Protein AF-A0A183JAX3-F1 (afdb_monomer_lite)

Secondary structure (DSSP, 8-state):
---EEEEE---SS-----EEEEEEEEEETTTEEEEEEEEEE-SS-TTSSS-EEEEEEEETTEEEEEETTEEEEEEPPTT----TTTS-SS---S--TT-GGG---EEEES-EETTEEP-HHHHHHHH--TT--SS---GGGG---STTPEEEEETTTTEEEEE-SSTTTEESTTS-EEPPPP---SSS---------

Radius of gyration: 24.12 Å; chains: 1; bounding box: 67×33×70 Å

Sequence (197 aa):
MNGIQVFRRLMTGYVSGIILLLKFDFKRDTLQSTSRVVKIESRTPLSNNQWHRVTLEHISREIMVTLDDIRNVYSLSVNEELNILTFDERVTIGGTLTEPQTAYIGCLRQFYLDGRRVKLRRLVESAKNPGIVVGCQDHCSSSPCEHGGICIENYETTDFYCVCKQPMIYYGPRCEIGCVILVFYNVETLLFWRVLE

InterPro domains:
  IPR000742 EGF-like domain [PF00008] (140-174)
  IPR000742 EGF-like domain [PS50026] (137-176)
  IPR000742 EGF-like domain [SM00181] (139-176)
  IPR001791 Laminin G domain [PF02210] (35-116)
  IPR001791 Laminin G domain [PS50025] (1-136)
  IPR001791 Laminin G domain [cd00110] (30-114)
  IPR013320 Concanavalin A-like lectin/glucanase domain superfamily [SSF49899] (30-145)
  IPR050372 Neurexin-related cell adhesion and synaptic protein [PTHR15036] (34-176)

Foldseek 3Di:
DAFKKWAFADDDDDDLDQKDWDKAWFDDPPPDIDIDIDIDGHPGRSNPPDIWTWDWDDDDQWTWIDIRNDIDIDGHDPRGDDDPVRDDPDDDPQDDPVCVVPGGQFDIDQHDDPNHTDPVVVVCVVVVDPLDDPDHDDVCVVVQAPPPWDWAQDSNVRHIFTHDPCCVAFDDRRSPDGDWDWDADDPDDDTDTDDDD

Structure (mmCIF, N/CA/C/O backbone):
data_AF-A0A183JAX3-F1
#
_entry.id   AF-A0A183JAX3-F1
#
loop_
_atom_site.group_PDB
_atom_site.id
_atom_site.type_symbol
_atom_site.label_atom_id
_atom_site.label_alt_id
_atom_site.label_comp_id
_atom_site.label_asym_id
_atom_site.label_entity_id
_atom_site.label_seq_id
_atom_site.pdbx_PDB_ins_code
_atom_site.Cartn_x
_atom_site.Cartn_y
_atom_site.Cartn_z
_atom_site.occupancy
_atom_site.B_iso_or_equiv
_atom_site.auth_seq_id
_atom_site.auth_comp_id
_atom_site.auth_asym_id
_atom_site.auth_atom_id
_atom_site.pdbx_PDB_model_num
ATOM 1 N N . MET A 1 1 ? -7.518 -17.264 8.285 1.00 37.41 1 MET A N 1
ATOM 2 C CA . MET A 1 1 ? -6.350 -16.401 8.002 1.00 37.41 1 MET A CA 1
ATOM 3 C C . MET A 1 1 ? -6.901 -15.037 7.615 1.00 37.41 1 MET A C 1
ATOM 5 O O . MET A 1 1 ? -7.373 -14.894 6.494 1.00 37.41 1 MET A O 1
ATOM 9 N N . ASN A 1 2 ? -6.948 -14.094 8.560 1.00 36.03 2 ASN A N 1
ATOM 10 C CA . ASN A 1 2 ? -7.681 -12.830 8.424 1.00 36.03 2 ASN A CA 1
ATOM 11 C C . ASN A 1 2 ? -6.694 -11.669 8.616 1.00 36.03 2 ASN A C 1
ATOM 13 O O . ASN A 1 2 ? -5.972 -11.639 9.609 1.00 36.03 2 ASN A O 1
ATOM 17 N N . GLY A 1 3 ? -6.627 -10.748 7.658 1.00 33.00 3 GLY A N 1
ATOM 18 C CA . GLY A 1 3 ? -5.729 -9.592 7.700 1.00 33.00 3 GLY A CA 1
ATOM 19 C C . GLY A 1 3 ? -5.761 -8.837 6.378 1.00 33.00 3 GLY A C 1
ATOM 20 O O . GLY A 1 3 ? -6.035 -9.437 5.341 1.00 33.00 3 GLY A O 1
ATOM 21 N N . ILE A 1 4 ? -5.513 -7.534 6.417 1.00 52.56 4 ILE A N 1
ATOM 22 C CA . ILE A 1 4 ? -5.434 -6.680 5.234 1.00 52.56 4 ILE A CA 1
ATOM 23 C C . ILE A 1 4 ? -4.054 -6.879 4.614 1.00 52.56 4 ILE A C 1
ATOM 25 O O . ILE A 1 4 ? -3.052 -6.764 5.313 1.00 52.56 4 ILE A O 1
ATOM 29 N N . GLN A 1 5 ? -3.977 -7.153 3.313 1.00 52.72 5 GLN A N 1
ATOM 30 C CA . GLN A 1 5 ? -2.695 -7.125 2.615 1.00 52.72 5 GLN A CA 1
ATOM 31 C C . GLN A 1 5 ? -2.495 -5.768 1.947 1.00 52.72 5 GLN A C 1
ATOM 33 O O . GLN A 1 5 ? -3.329 -5.353 1.135 1.00 52.72 5 GLN A O 1
ATOM 38 N N . VAL A 1 6 ? -1.411 -5.088 2.319 1.00 61.00 6 VAL A N 1
ATOM 39 C CA . VAL A 1 6 ? -1.075 -3.730 1.883 1.00 61.00 6 VAL A CA 1
ATOM 40 C C . VAL A 1 6 ? 0.347 -3.683 1.342 1.00 61.00 6 VAL A C 1
ATOM 42 O O . VAL A 1 6 ? 1.223 -4.423 1.784 1.00 61.00 6 VAL A O 1
ATOM 45 N N . PHE A 1 7 ? 0.570 -2.785 0.396 1.00 53.94 7 PHE A N 1
ATOM 46 C CA . PHE A 1 7 ? 1.883 -2.417 -0.100 1.00 53.94 7 PHE A CA 1
ATOM 47 C C . PHE A 1 7 ? 1.889 -0.937 -0.525 1.00 53.94 7 PHE A C 1
ATOM 49 O O . PHE A 1 7 ? 1.161 -0.566 -1.446 1.00 53.94 7 PHE A O 1
ATOM 56 N N . ARG A 1 8 ? 2.711 -0.097 0.125 1.00 52.03 8 ARG A N 1
ATOM 57 C CA . ARG A 1 8 ? 2.844 1.346 -0.171 1.00 52.03 8 ARG A CA 1
ATOM 58 C C . ARG A 1 8 ? 4.181 1.625 -0.852 1.00 52.03 8 ARG A C 1
ATOM 60 O O . ARG A 1 8 ? 5.204 1.198 -0.328 1.00 52.03 8 ARG A O 1
ATOM 67 N N . ARG A 1 9 ? 4.223 2.460 -1.895 1.00 48.91 9 ARG A N 1
ATOM 68 C CA . ARG A 1 9 ? 5.486 3.039 -2.403 1.00 48.91 9 ARG A CA 1
ATOM 69 C C . ARG A 1 9 ? 5.420 4.568 -2.392 1.00 48.91 9 ARG A C 1
ATOM 71 O O . ARG A 1 9 ? 4.516 5.145 -2.976 1.00 48.91 9 ARG A O 1
ATOM 78 N N . LEU A 1 10 ? 6.364 5.215 -1.702 1.00 38.97 10 LEU A N 1
ATOM 79 C CA . LEU A 1 10 ? 6.549 6.673 -1.723 1.00 38.97 10 LEU A CA 1
ATOM 80 C C . LEU A 1 10 ? 7.390 7.064 -2.945 1.00 38.97 10 LEU A C 1
ATOM 82 O O . LEU A 1 10 ? 8.514 6.586 -3.098 1.00 38.97 10 LEU A O 1
ATOM 86 N N . MET A 1 11 ? 6.856 7.958 -3.774 1.00 38.53 11 MET A N 1
ATOM 87 C CA . MET A 1 11 ? 7.566 8.655 -4.848 1.00 38.53 11 MET A CA 1
ATOM 88 C C . MET A 1 11 ? 7.863 10.081 -4.375 1.00 38.53 11 MET A C 1
ATOM 90 O O . MET A 1 11 ? 7.131 11.008 -4.673 1.00 38.53 11 MET A O 1
ATOM 94 N N . THR A 1 12 ? 8.881 10.239 -3.528 1.00 29.25 12 THR A N 1
ATOM 95 C CA . THR A 1 12 ? 9.628 11.488 -3.263 1.00 29.25 12 THR A CA 1
ATOM 96 C C . THR A 1 12 ? 10.606 11.201 -2.121 1.00 29.25 12 THR A C 1
ATOM 98 O O . THR A 1 12 ? 10.188 10.922 -1.007 1.00 29.25 12 THR A O 1
ATOM 101 N N . GLY A 1 13 ? 11.913 11.210 -2.405 1.00 31.42 13 GLY A N 1
ATOM 102 C CA . GLY A 1 13 ? 12.982 11.190 -1.396 1.00 31.42 13 GLY A CA 1
ATOM 103 C C . GLY A 1 13 ? 12.969 10.019 -0.401 1.00 31.42 13 GLY A C 1
ATOM 104 O O . GLY A 1 13 ? 12.388 10.119 0.665 1.00 31.42 13 GLY A O 1
ATOM 105 N N . TYR A 1 14 ? 13.675 8.931 -0.722 1.00 33.72 14 TYR A N 1
ATOM 106 C CA . TYR A 1 14 ? 14.320 8.010 0.234 1.00 33.72 14 TYR A CA 1
ATOM 107 C C . TYR A 1 14 ? 13.666 7.854 1.629 1.00 33.72 14 TYR A C 1
ATOM 109 O O . TYR A 1 14 ? 14.279 8.135 2.654 1.00 33.72 14 TYR A O 1
ATOM 117 N N . VAL A 1 15 ? 12.447 7.312 1.707 1.00 39.69 15 VAL A N 1
ATOM 118 C CA . VAL A 1 15 ? 11.971 6.699 2.957 1.00 39.69 15 VAL A CA 1
ATOM 119 C C . VAL A 1 15 ? 11.639 5.240 2.685 1.00 39.69 15 VAL A C 1
ATOM 121 O O . VAL A 1 15 ? 10.493 4.827 2.518 1.00 39.69 15 VAL A O 1
ATOM 124 N N . SER A 1 16 ? 12.711 4.449 2.646 1.00 51.31 16 SER A N 1
ATOM 125 C CA . SER A 1 16 ? 12.716 3.012 2.920 1.00 51.31 16 SER A CA 1
ATOM 126 C C . SER A 1 16 ? 12.311 2.798 4.386 1.00 51.31 16 SER A C 1
ATOM 128 O O . SER A 1 16 ? 13.132 2.466 5.240 1.00 51.31 16 SER A O 1
ATOM 130 N N . GLY A 1 17 ? 11.054 3.097 4.711 1.00 64.94 17 GLY A N 1
ATOM 131 C CA . GLY A 1 17 ? 10.528 2.966 6.060 1.00 64.94 17 GLY A CA 1
ATOM 132 C C . GLY A 1 17 ? 10.293 1.497 6.385 1.00 64.94 17 GLY A C 1
ATOM 133 O O . GLY A 1 17 ? 9.470 0.842 5.749 1.00 64.94 17 GLY A O 1
ATOM 134 N N . ILE A 1 18 ? 10.999 0.985 7.390 1.00 78.88 18 ILE A N 1
ATOM 135 C CA . ILE A 1 18 ? 10.685 -0.309 8.010 1.00 78.88 18 ILE A CA 1
ATOM 136 C C . ILE A 1 18 ? 9.564 -0.180 9.051 1.00 78.88 18 ILE A C 1
ATOM 138 O O . ILE A 1 18 ? 9.113 -1.177 9.588 1.00 78.88 18 ILE A O 1
ATOM 142 N N . ILE A 1 19 ? 9.105 1.036 9.358 1.00 81.12 19 ILE A N 1
ATOM 143 C CA . ILE A 1 19 ? 8.151 1.296 10.439 1.00 81.12 19 ILE A CA 1
ATOM 144 C C . ILE A 1 19 ? 6.756 1.523 9.861 1.00 81.12 19 ILE A C 1
ATOM 146 O O . ILE A 1 19 ? 6.557 2.424 9.044 1.00 81.12 19 ILE A O 1
ATOM 150 N N . LEU A 1 20 ? 5.780 0.759 10.347 1.00 82.56 20 LEU A N 1
ATOM 151 C CA . LEU A 1 20 ? 4.361 1.040 10.163 1.00 82.56 20 LEU A CA 1
ATOM 152 C C . LEU A 1 20 ? 3.834 1.781 11.398 1.00 82.56 20 LEU A C 1
ATOM 154 O O . LEU A 1 20 ? 3.954 1.305 12.529 1.00 82.56 20 LEU A O 1
ATOM 158 N N . LEU A 1 21 ? 3.248 2.956 11.168 1.00 82.94 21 LEU A N 1
ATOM 159 C CA . LEU A 1 21 ? 2.602 3.778 12.189 1.00 82.94 21 LEU A CA 1
ATOM 160 C C . LEU A 1 21 ? 1.088 3.611 12.082 1.00 82.94 21 LEU A C 1
ATOM 162 O O . LEU A 1 21 ? 0.524 3.779 11.002 1.00 82.94 21 LEU A O 1
ATOM 166 N N . LEU A 1 22 ? 0.431 3.321 13.200 1.00 81.44 22 LEU A N 1
ATOM 167 C CA . LEU A 1 22 ? -1.024 3.232 13.281 1.00 81.44 22 LEU A CA 1
ATOM 168 C C . LEU A 1 22 ? -1.511 4.165 14.384 1.00 81.44 22 LEU A C 1
ATOM 170 O O . LEU A 1 22 ? -1.080 4.050 15.531 1.00 81.44 22 LEU A O 1
ATOM 174 N N . LYS A 1 23 ? -2.391 5.104 14.039 1.00 81.62 23 LYS A N 1
ATOM 175 C CA . LYS A 1 23 ? -3.005 6.027 14.994 1.00 81.62 23 LYS A CA 1
ATOM 176 C C . LYS A 1 23 ? -4.355 5.465 15.437 1.00 81.62 23 LYS A C 1
ATOM 178 O O . LYS A 1 23 ? -5.189 5.143 14.599 1.00 81.62 23 LYS A O 1
ATOM 183 N N . PHE A 1 24 ? -4.545 5.364 16.743 1.00 78.94 24 PHE A N 1
ATOM 184 C CA . PHE A 1 24 ? -5.798 4.987 17.379 1.00 78.94 24 PHE A CA 1
ATOM 185 C C . PHE A 1 24 ? -6.353 6.208 18.092 1.00 78.94 24 PHE A C 1
ATOM 187 O O . PHE A 1 24 ? -5.662 6.781 18.933 1.00 78.94 24 PHE A O 1
ATOM 194 N N . ASP A 1 25 ? -7.575 6.597 17.753 1.00 77.00 25 ASP A N 1
ATOM 195 C CA . ASP A 1 25 ? -8.319 7.609 18.490 1.00 77.00 25 ASP A CA 1
ATOM 196 C C . ASP A 1 25 ? -9.209 6.893 19.518 1.00 77.00 25 ASP A C 1
ATOM 198 O O . ASP A 1 25 ? -9.936 5.959 19.181 1.00 77.00 25 ASP A O 1
ATOM 202 N N . PHE A 1 26 ? -9.119 7.302 20.780 1.00 77.00 26 PHE A N 1
ATOM 203 C CA . PHE A 1 26 ? -9.921 6.789 21.886 1.00 77.00 26 PHE A CA 1
ATOM 204 C C . PHE A 1 26 ? -10.898 7.865 22.326 1.00 77.00 26 PHE A C 1
ATOM 206 O O . PHE A 1 26 ? -10.533 9.037 22.429 1.00 77.00 26 PHE A O 1
ATOM 213 N N . LYS A 1 27 ? -12.127 7.468 22.641 1.00 68.25 27 LYS A N 1
ATOM 214 C CA . LYS A 1 27 ? -13.125 8.364 23.223 1.00 68.25 27 LYS A CA 1
ATOM 215 C C . LYS A 1 27 ? -13.445 7.884 24.623 1.00 68.25 27 LYS A C 1
ATOM 217 O O . LYS A 1 27 ? -13.779 6.715 24.809 1.00 68.25 27 LYS A O 1
ATOM 222 N N . ARG A 1 28 ? -13.360 8.789 25.593 1.00 60.44 28 ARG A N 1
ATOM 223 C CA . ARG A 1 28 ? -13.818 8.547 26.957 1.00 60.44 28 ARG A CA 1
ATOM 224 C C . ARG A 1 28 ? -14.955 9.505 27.258 1.00 60.44 28 ARG A C 1
ATOM 226 O O . ARG A 1 28 ? -14.717 10.687 27.499 1.00 60.44 28 ARG A O 1
ATOM 233 N N . ASP A 1 29 ? -16.170 8.964 27.244 1.00 56.62 29 ASP A N 1
ATOM 234 C CA . ASP A 1 29 ? -17.404 9.750 27.297 1.00 56.62 29 ASP A CA 1
ATOM 235 C C . ASP A 1 29 ? -17.459 10.798 26.157 1.00 56.62 29 ASP A C 1
ATOM 237 O O . ASP A 1 29 ? -16.505 11.016 25.408 1.00 56.62 29 ASP A O 1
ATOM 241 N N . THR A 1 30 ? -18.598 11.439 25.963 1.00 58.72 30 THR A N 1
ATOM 242 C CA . THR A 1 30 ? -18.874 12.355 24.841 1.00 58.72 30 THR A CA 1
ATOM 243 C C . THR A 1 30 ? -17.978 13.608 24.771 1.00 58.72 30 THR A C 1
ATOM 245 O O . THR A 1 30 ? -18.118 14.394 23.837 1.00 58.72 30 THR A O 1
ATOM 248 N N . LEU A 1 31 ? -17.036 13.801 25.705 1.00 60.72 31 LEU A N 1
ATOM 249 C CA . LEU A 1 31 ? -16.309 15.062 25.901 1.00 60.72 31 LEU A CA 1
ATOM 250 C C . LEU A 1 31 ? -14.778 14.988 25.745 1.00 60.72 31 LEU A C 1
ATOM 252 O O . LEU A 1 31 ? -14.164 16.035 25.544 1.00 60.72 31 LEU A O 1
ATOM 256 N N . GLN A 1 32 ? -14.135 13.812 25.809 1.00 63.69 32 GLN A N 1
ATOM 257 C CA . GLN A 1 32 ? -12.669 13.711 25.689 1.00 63.69 32 GLN A CA 1
ATOM 258 C C . GLN A 1 32 ? -12.225 12.648 24.680 1.00 63.69 32 GLN A C 1
ATOM 260 O O . GLN A 1 32 ? -12.408 11.448 24.883 1.00 63.69 32 GLN A O 1
ATOM 265 N N . SER A 1 33 ? -11.581 13.113 23.604 1.00 69.88 33 SER A N 1
ATOM 266 C CA . SER A 1 33 ? -10.887 12.272 22.628 1.00 69.88 33 SER A CA 1
ATOM 267 C C . SER A 1 33 ? -9.385 12.333 22.888 1.00 69.88 33 SER A C 1
ATOM 269 O O . SER A 1 33 ? -8.803 13.418 22.911 1.00 69.88 33 SER A O 1
ATOM 271 N N . THR A 1 34 ? -8.745 11.182 23.062 1.00 76.69 34 THR A N 1
ATOM 272 C CA . THR A 1 34 ? -7.281 11.059 23.060 1.00 76.69 34 THR A CA 1
ATOM 273 C C . THR A 1 34 ? -6.842 10.280 21.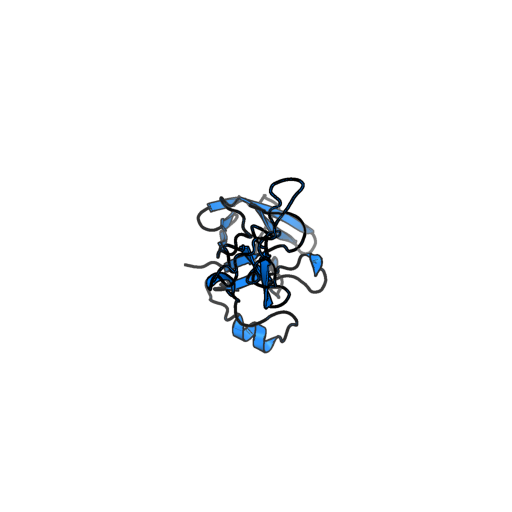829 1.00 76.69 34 THR A C 1
ATOM 275 O O . THR A 1 34 ? -7.654 9.631 21.178 1.00 76.69 34 THR A O 1
ATOM 278 N N . SER A 1 35 ? -5.562 10.354 21.471 1.00 78.56 35 SER A N 1
ATOM 279 C CA . SER A 1 35 ? -5.027 9.562 20.364 1.00 78.56 35 SER A CA 1
ATOM 280 C C . SER A 1 35 ? -3.660 8.994 20.699 1.00 78.56 35 SER A C 1
ATOM 282 O O . SER A 1 35 ? -2.836 9.703 21.281 1.00 78.56 35 SER A O 1
ATOM 284 N N . ARG A 1 36 ? -3.390 7.755 20.286 1.00 81.31 36 ARG A N 1
ATOM 285 C CA . ARG A 1 36 ? -2.090 7.099 20.454 1.00 81.31 36 ARG A CA 1
ATOM 286 C C . ARG A 1 36 ? -1.602 6.540 19.133 1.00 81.31 36 ARG A C 1
ATOM 288 O O . ARG A 1 36 ? -2.334 5.861 18.421 1.00 81.31 36 ARG A O 1
ATOM 295 N N . VAL A 1 37 ? -0.333 6.789 18.834 1.00 81.69 37 VAL A N 1
ATOM 296 C CA . VAL A 1 37 ? 0.352 6.167 17.701 1.00 81.69 37 VAL A CA 1
ATOM 297 C C . VAL A 1 37 ? 1.082 4.930 18.200 1.00 81.69 37 VAL A C 1
ATOM 299 O O . VAL A 1 37 ? 1.970 5.032 19.046 1.00 81.69 37 VAL A O 1
ATOM 302 N N . VAL A 1 38 ? 0.724 3.767 17.669 1.00 83.56 38 VAL A N 1
ATOM 303 C CA . VAL A 1 38 ? 1.479 2.527 17.863 1.00 83.56 38 VAL A CA 1
ATOM 304 C C . VAL A 1 38 ? 2.401 2.307 16.666 1.00 83.56 38 VAL A C 1
ATOM 306 O O . VAL A 1 38 ? 2.071 2.666 15.533 1.00 83.56 38 VAL A O 1
ATOM 309 N N . LYS A 1 39 ? 3.586 1.756 16.931 1.00 85.75 39 LYS A N 1
ATOM 310 C CA . LYS A 1 39 ? 4.654 1.598 15.939 1.00 85.75 39 LYS A CA 1
ATOM 311 C C . LYS A 1 39 ? 5.096 0.150 15.875 1.00 85.75 39 LYS A C 1
ATOM 313 O O . LYS A 1 39 ? 5.521 -0.384 16.896 1.00 85.75 39 LYS A O 1
ATOM 318 N N . ILE A 1 40 ? 5.048 -0.455 14.698 1.00 88.19 40 ILE A N 1
ATOM 319 C CA . ILE A 1 40 ? 5.580 -1.799 14.472 1.00 88.19 40 ILE A CA 1
ATOM 320 C C . ILE A 1 40 ? 6.691 -1.743 13.430 1.00 88.19 40 ILE A C 1
ATOM 322 O O . ILE A 1 40 ? 6.568 -1.064 12.411 1.00 88.19 40 ILE A O 1
ATOM 326 N N . GLU A 1 41 ? 7.792 -2.425 13.723 1.00 89.44 41 GLU A N 1
ATOM 327 C CA . GLU A 1 41 ? 8.975 -2.460 12.872 1.00 89.44 41 GLU A CA 1
ATOM 328 C C . GLU A 1 41 ? 8.990 -3.757 12.064 1.00 89.44 41 GLU A C 1
ATOM 330 O O . GLU A 1 41 ? 8.808 -4.848 12.599 1.00 89.44 41 GLU A O 1
ATOM 335 N N . SER A 1 42 ? 9.194 -3.618 10.763 1.00 89.94 42 SER A N 1
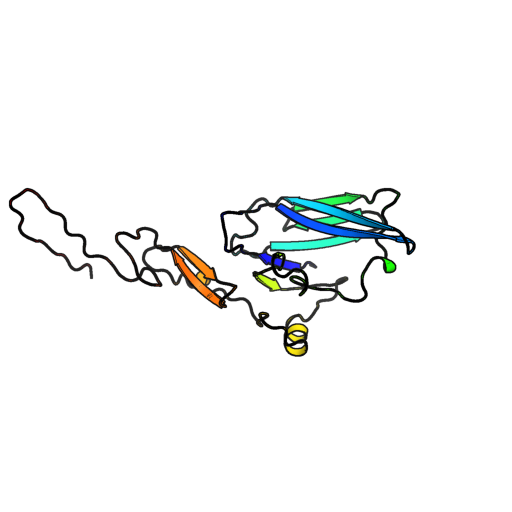ATOM 336 C CA . SER A 1 42 ? 9.398 -4.690 9.802 1.00 89.94 42 SER A CA 1
ATOM 337 C C . SER A 1 42 ? 10.873 -5.068 9.726 1.00 89.94 42 SER A C 1
ATOM 339 O O . SER A 1 42 ? 11.763 -4.255 9.967 1.00 89.94 42 SER A O 1
ATOM 341 N N . ARG A 1 43 ? 11.146 -6.301 9.297 1.00 89.38 43 ARG A N 1
ATOM 342 C CA . ARG A 1 43 ? 12.507 -6.751 8.957 1.00 89.38 43 ARG A CA 1
ATOM 343 C C . ARG A 1 43 ? 12.997 -6.186 7.628 1.00 89.38 43 ARG A C 1
ATOM 345 O O . ARG A 1 43 ? 14.197 -6.155 7.381 1.00 89.38 43 ARG A O 1
ATOM 352 N N . THR A 1 44 ? 12.073 -5.804 6.751 1.00 85.88 44 THR A N 1
ATOM 353 C CA . THR A 1 44 ? 12.376 -5.319 5.403 1.00 85.88 44 THR A CA 1
ATOM 354 C C . THR A 1 44 ? 11.624 -4.022 5.123 1.00 85.88 44 THR A C 1
ATOM 356 O O . THR A 1 44 ? 10.604 -3.755 5.767 1.00 85.88 44 THR A O 1
ATOM 359 N N . PRO A 1 45 ? 12.105 -3.189 4.185 1.00 85.69 45 PRO A N 1
ATOM 360 C CA . PRO A 1 45 ? 11.377 -1.993 3.780 1.00 85.69 45 PRO A CA 1
ATOM 361 C C . PRO A 1 45 ? 9.959 -2.354 3.347 1.00 85.69 45 PRO A C 1
ATOM 363 O O . PRO A 1 45 ? 9.784 -3.246 2.524 1.00 85.69 45 PRO A O 1
ATOM 366 N N . LEU A 1 46 ? 8.956 -1.637 3.856 1.00 83.25 46 LEU A N 1
ATOM 367 C CA . LEU A 1 46 ? 7.551 -1.893 3.510 1.00 83.25 46 LEU A CA 1
ATOM 368 C C . LEU A 1 46 ? 7.183 -1.438 2.089 1.00 83.25 46 LEU A C 1
ATOM 370 O O . LEU A 1 46 ? 6.089 -1.716 1.607 1.00 83.25 46 LEU A O 1
ATOM 374 N N . SER A 1 47 ? 8.105 -0.727 1.435 1.00 78.69 47 SER A N 1
ATOM 375 C CA . SER A 1 47 ? 8.023 -0.183 0.078 1.00 78.69 47 SER A CA 1
ATOM 376 C C . SER A 1 47 ? 8.894 -0.946 -0.942 1.00 78.69 47 SER A C 1
ATOM 378 O O . SER A 1 47 ? 9.423 -0.366 -1.885 1.00 78.69 47 SER A O 1
ATOM 380 N N . ASN A 1 48 ? 9.026 -2.265 -0.767 1.00 79.06 48 ASN A N 1
ATOM 381 C CA . ASN A 1 48 ? 9.805 -3.225 -1.570 1.00 79.06 48 ASN A CA 1
ATOM 382 C C . ASN A 1 48 ? 9.076 -3.926 -2.757 1.00 79.06 48 ASN A C 1
ATOM 384 O O . ASN A 1 48 ? 9.592 -4.902 -3.295 1.00 79.06 48 ASN A O 1
ATOM 388 N N . ASN A 1 49 ? 7.889 -3.476 -3.163 1.00 77.19 49 ASN A N 1
ATOM 389 C CA . ASN A 1 49 ? 7.002 -4.111 -4.155 1.00 77.19 49 ASN A CA 1
ATOM 390 C C . ASN A 1 49 ? 6.524 -5.531 -3.794 1.00 77.19 49 ASN A C 1
ATOM 392 O O . ASN A 1 49 ? 6.176 -6.310 -4.678 1.00 77.19 49 ASN A O 1
ATOM 396 N N . GLN A 1 50 ? 6.520 -5.882 -2.507 1.00 82.50 50 GLN A N 1
ATOM 397 C CA . GLN A 1 50 ? 6.022 -7.161 -2.005 1.00 82.50 50 GLN A CA 1
ATOM 398 C C . GLN A 1 50 ? 4.764 -6.963 -1.163 1.00 82.50 50 GLN A C 1
ATOM 400 O O . GLN A 1 50 ? 4.545 -5.928 -0.537 1.00 82.50 50 GLN A O 1
ATOM 405 N N . TRP A 1 51 ? 3.916 -7.985 -1.135 1.00 86.75 51 TRP A N 1
ATOM 406 C CA . TRP A 1 51 ? 2.714 -7.960 -0.313 1.00 86.75 51 TRP A CA 1
ATOM 407 C C . TRP A 1 51 ? 3.062 -8.127 1.163 1.00 86.75 51 TRP A C 1
ATOM 409 O O . TRP A 1 51 ? 3.605 -9.161 1.542 1.00 86.75 51 TRP A O 1
ATOM 419 N N . HIS A 1 52 ? 2.651 -7.165 1.990 1.00 89.94 52 HIS A N 1
ATOM 420 C CA . HIS A 1 52 ? 2.721 -7.272 3.445 1.00 89.94 52 HIS A CA 1
ATOM 421 C C . HIS A 1 52 ? 1.338 -7.546 4.031 1.00 89.94 52 HIS A C 1
ATOM 423 O O . HIS A 1 52 ? 0.335 -7.011 3.552 1.00 89.94 52 HIS A O 1
ATOM 429 N N . ARG A 1 53 ? 1.256 -8.377 5.072 1.00 90.75 53 ARG A N 1
ATOM 430 C CA . ARG A 1 53 ? 0.005 -8.698 5.776 1.00 90.75 53 ARG A CA 1
ATOM 431 C C . ARG A 1 53 ? -0.071 -7.926 7.086 1.00 90.75 53 ARG A C 1
ATOM 433 O O . ARG A 1 53 ? 0.762 -8.109 7.959 1.00 90.75 53 ARG A O 1
ATOM 440 N N . VAL A 1 54 ? -1.121 -7.134 7.251 1.00 91.38 54 VAL A N 1
ATOM 441 C CA . VAL A 1 54 ? -1.412 -6.383 8.472 1.00 91.38 54 VAL A CA 1
ATOM 442 C C . VAL A 1 54 ? -2.692 -6.916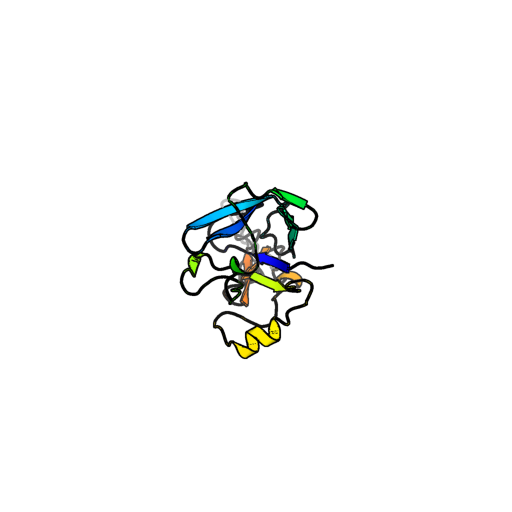 9.101 1.00 91.38 54 VAL A C 1
ATOM 444 O O . VAL A 1 54 ? -3.763 -6.888 8.492 1.00 91.38 54 VAL A O 1
ATOM 447 N N . THR A 1 55 ? -2.593 -7.378 10.340 1.00 90.31 55 THR A N 1
ATOM 448 C CA . THR A 1 55 ? -3.737 -7.813 11.143 1.00 90.31 55 THR A CA 1
ATOM 449 C C . THR A 1 55 ? -3.829 -6.942 12.388 1.00 90.31 55 THR A C 1
ATOM 451 O O . THR A 1 55 ? -2.836 -6.745 13.088 1.00 90.31 55 THR A O 1
ATOM 454 N N . LEU A 1 56 ? -5.028 -6.416 12.642 1.00 88.75 56 LEU A N 1
ATOM 455 C CA . LEU A 1 56 ? -5.365 -5.645 13.832 1.00 88.75 56 LEU A CA 1
ATOM 456 C C . LEU A 1 56 ? -6.450 -6.390 14.586 1.00 88.75 56 LEU A C 1
ATOM 458 O O . LEU A 1 56 ? -7.512 -6.671 14.032 1.00 88.75 56 LEU A O 1
ATOM 462 N N . GLU A 1 57 ? -6.170 -6.706 15.839 1.00 88.19 57 GLU A N 1
ATOM 463 C CA . GLU A 1 57 ? -7.109 -7.370 16.730 1.00 88.19 57 GLU A CA 1
ATOM 464 C C . GLU A 1 57 ? -7.185 -6.572 18.024 1.00 88.19 57 GLU A C 1
ATOM 466 O O . GLU A 1 57 ? -6.168 -6.151 18.569 1.00 88.19 57 GLU A O 1
ATOM 471 N N . HIS A 1 58 ? -8.397 -6.360 18.518 1.00 86.19 58 HIS A N 1
ATOM 472 C CA . HIS A 1 58 ? -8.627 -5.752 19.817 1.00 86.19 58 HIS A CA 1
ATOM 473 C C . HIS A 1 58 ? -9.356 -6.765 20.692 1.00 86.19 58 HIS A C 1
ATOM 475 O O . HIS A 1 58 ? -10.457 -7.201 20.352 1.00 86.19 58 HIS A O 1
ATOM 481 N N . ILE A 1 59 ? -8.731 -7.163 21.797 1.00 86.50 59 ILE A N 1
ATOM 482 C CA . ILE A 1 59 ? -9.313 -8.106 22.751 1.00 86.50 59 ILE A CA 1
ATOM 483 C C . ILE A 1 59 ? -9.199 -7.496 24.141 1.00 86.50 59 ILE A C 1
ATOM 485 O O . ILE A 1 59 ? -8.102 -7.250 24.636 1.00 86.50 59 ILE A O 1
ATOM 489 N N . SER A 1 60 ? -10.343 -7.295 24.796 1.00 87.69 60 SER A N 1
ATOM 490 C CA . SER A 1 60 ? -10.422 -6.725 26.144 1.00 87.69 60 SER A CA 1
ATOM 491 C C . SER A 1 60 ? -9.750 -5.348 26.246 1.00 87.69 60 SER A C 1
ATOM 493 O O . SER A 1 60 ? -10.348 -4.352 25.853 1.00 87.69 60 SER A O 1
ATOM 495 N N . ARG A 1 61 ? -8.523 -5.279 26.777 1.00 88.19 61 ARG A N 1
ATOM 496 C CA . ARG A 1 61 ? -7.732 -4.052 26.939 1.00 88.19 61 ARG A CA 1
ATOM 497 C C . ARG A 1 61 ? -6.423 -4.101 26.158 1.00 88.19 61 ARG A C 1
ATOM 499 O O . ARG A 1 61 ? -5.481 -3.393 26.507 1.00 88.19 61 ARG A O 1
ATOM 506 N N . GLU A 1 62 ? -6.335 -4.942 25.137 1.00 90.69 62 GLU A N 1
ATOM 507 C CA . GLU A 1 62 ? -5.119 -5.141 24.354 1.00 90.69 62 GLU A CA 1
ATOM 508 C C . GLU A 1 62 ? -5.389 -4.949 22.866 1.00 90.69 62 GLU A C 1
ATOM 510 O O . GLU A 1 62 ? -6.291 -5.560 22.291 1.00 90.69 62 GLU A O 1
ATOM 515 N N . ILE A 1 63 ? -4.569 -4.107 22.238 1.00 88.62 63 ILE A N 1
ATOM 516 C CA . ILE A 1 63 ? -4.485 -3.977 20.785 1.00 88.62 63 ILE A CA 1
ATOM 517 C C . ILE A 1 63 ? -3.308 -4.825 20.323 1.00 88.62 63 ILE A C 1
ATOM 519 O O . ILE A 1 63 ? -2.161 -4.573 20.695 1.00 88.62 63 ILE A O 1
ATOM 523 N N . MET A 1 64 ? -3.587 -5.807 19.483 1.00 90.44 64 MET A N 1
ATOM 524 C CA . MET A 1 64 ? -2.595 -6.681 18.886 1.00 90.44 64 MET A CA 1
ATOM 525 C C . MET A 1 64 ? -2.424 -6.291 17.425 1.00 90.44 64 MET A C 1
ATOM 527 O O . MET A 1 64 ? -3.368 -6.324 16.635 1.00 90.44 64 MET A O 1
ATOM 531 N N . VAL A 1 65 ? -1.201 -5.907 17.077 1.00 90.50 65 VAL A N 1
ATOM 532 C CA . VAL A 1 65 ? -0.811 -5.547 15.717 1.00 90.50 65 VAL A CA 1
ATOM 533 C C . VAL A 1 65 ? 0.144 -6.614 15.219 1.00 90.50 65 VAL A C 1
ATOM 535 O O . VAL A 1 65 ? 1.198 -6.828 15.817 1.00 90.50 65 VAL A O 1
ATOM 538 N N . THR A 1 66 ? -0.218 -7.275 14.126 1.00 91.25 66 THR A N 1
ATOM 539 C CA . THR A 1 66 ? 0.657 -8.234 13.449 1.00 91.25 66 THR A CA 1
ATOM 540 C C . THR A 1 66 ? 1.000 -7.708 12.064 1.00 91.25 66 THR A C 1
ATOM 542 O O . THR A 1 66 ? 0.098 -7.461 11.265 1.00 91.25 66 THR A O 1
ATOM 545 N N . LEU A 1 67 ? 2.291 -7.531 11.794 1.00 91.94 67 LEU A N 1
ATOM 546 C CA . LEU A 1 67 ? 2.854 -7.167 10.499 1.00 91.94 67 LEU A CA 1
ATOM 547 C C . LEU A 1 67 ? 3.687 -8.344 9.992 1.00 91.94 67 LEU A C 1
ATOM 549 O O . LEU A 1 67 ? 4.722 -8.675 10.566 1.00 91.94 67 LEU A O 1
ATOM 553 N N . ASP A 1 68 ? 3.203 -8.982 8.934 1.00 91.50 68 ASP A N 1
ATOM 554 C CA . ASP A 1 68 ? 3.674 -10.260 8.408 1.00 91.50 68 ASP A CA 1
ATOM 555 C C . ASP A 1 68 ? 3.655 -11.357 9.478 1.00 91.50 68 ASP A C 1
ATOM 557 O O . ASP A 1 68 ? 2.596 -11.945 9.727 1.00 91.50 68 ASP A O 1
ATOM 561 N N . ASP A 1 69 ? 4.804 -11.582 10.115 1.00 91.69 69 ASP A N 1
ATOM 562 C CA . ASP A 1 69 ? 5.028 -12.555 11.189 1.00 91.69 69 ASP A CA 1
ATOM 563 C C . ASP A 1 69 ? 5.545 -11.891 12.482 1.00 91.69 69 ASP A C 1
ATOM 565 O O . ASP A 1 69 ? 5.901 -12.564 13.450 1.00 91.69 69 ASP A O 1
ATOM 569 N N . ILE A 1 70 ? 5.611 -10.558 12.507 1.00 93.50 70 ILE A N 1
ATOM 570 C CA . ILE A 1 70 ? 6.024 -9.758 13.662 1.00 93.50 70 ILE A CA 1
ATOM 571 C C . ILE A 1 70 ? 4.765 -9.315 14.389 1.00 93.50 70 ILE A C 1
ATOM 573 O O . ILE A 1 70 ? 3.873 -8.725 13.784 1.00 93.50 70 ILE A O 1
ATOM 577 N N . ARG A 1 71 ? 4.686 -9.586 15.691 1.00 93.75 71 ARG A N 1
ATOM 578 C CA . ARG A 1 71 ? 3.512 -9.281 16.511 1.00 93.75 71 ARG A CA 1
ATOM 579 C C . ARG A 1 71 ? 3.895 -8.390 17.682 1.00 93.75 71 ARG A C 1
ATOM 581 O O . ARG A 1 71 ? 4.740 -8.771 18.484 1.00 93.75 71 ARG A O 1
ATOM 588 N N . ASN A 1 72 ? 3.197 -7.266 17.810 1.00 93.44 72 ASN A N 1
ATOM 589 C CA . ASN A 1 72 ? 3.281 -6.362 18.951 1.00 93.44 72 ASN A CA 1
ATOM 590 C C . ASN A 1 72 ? 1.933 -6.301 19.672 1.00 93.44 72 ASN A C 1
ATOM 592 O O . ASN A 1 72 ? 0.874 -6.292 19.040 1.00 93.44 72 ASN A O 1
ATOM 596 N N . VAL A 1 73 ? 1.978 -6.231 21.001 1.00 94.06 73 VAL A N 1
ATOM 597 C CA . VAL A 1 73 ? 0.798 -6.083 21.859 1.00 94.06 73 VAL A CA 1
ATOM 598 C C . VAL A 1 73 ? 0.910 -4.765 22.611 1.00 94.06 73 VAL A C 1
ATOM 600 O O . VAL A 1 73 ? 1.955 -4.461 23.184 1.00 94.06 73 VAL A O 1
ATOM 603 N N . TYR A 1 74 ? -0.168 -3.986 22.609 1.00 90.94 74 TYR A N 1
ATOM 604 C CA . TYR A 1 74 ? -0.248 -2.715 23.315 1.00 90.94 74 TYR A CA 1
ATOM 605 C C . TYR A 1 74 ? -1.447 -2.709 24.252 1.00 90.94 74 TYR A C 1
ATOM 607 O O . TYR A 1 74 ? -2.596 -2.709 23.805 1.00 90.94 74 TYR A O 1
ATOM 615 N N . SER A 1 75 ? -1.187 -2.624 25.551 1.00 92.31 75 SER A N 1
ATOM 616 C CA . SER A 1 75 ? -2.240 -2.497 26.554 1.00 92.31 75 SER A CA 1
ATOM 617 C C . SER A 1 75 ? -2.828 -1.080 26.561 1.00 92.31 75 SER A C 1
ATOM 619 O O . SER A 1 75 ? -2.127 -0.086 26.339 1.00 92.31 75 SER A O 1
ATOM 621 N N . LEU A 1 76 ? -4.134 -0.978 26.789 1.00 87.25 76 LEU A N 1
ATOM 622 C CA . LEU A 1 76 ? -4.845 0.281 26.980 1.00 87.25 76 LEU A CA 1
ATOM 623 C C . LEU A 1 76 ? -4.633 0.789 28.407 1.00 87.25 76 LEU A C 1
ATOM 625 O O . LEU A 1 76 ? -4.935 0.089 29.380 1.00 87.25 76 LEU A O 1
ATOM 629 N N . SER A 1 77 ? -4.186 2.033 28.528 1.00 86.75 77 SER A N 1
ATOM 630 C CA . SER A 1 77 ? -4.073 2.763 29.795 1.00 86.75 77 SER A CA 1
ATOM 631 C C . SER A 1 77 ? -5.435 2.859 30.476 1.00 86.75 77 SER A C 1
ATOM 633 O O . SER A 1 77 ? -6.449 2.833 29.794 1.00 86.75 77 SER A O 1
ATOM 635 N N . VAL A 1 78 ? -5.493 3.038 31.800 1.00 83.12 78 VAL A N 1
ATOM 636 C CA . VAL A 1 78 ? -6.756 3.053 32.582 1.00 83.12 78 VAL A CA 1
ATOM 637 C C . VAL A 1 78 ? -7.819 4.015 32.020 1.00 83.12 78 VAL A C 1
ATOM 639 O O . VAL A 1 78 ? -9.013 3.755 32.132 1.00 83.12 78 VAL A O 1
ATOM 642 N N . ASN A 1 79 ? -7.386 5.100 31.377 1.00 80.38 79 ASN A N 1
ATOM 643 C CA . ASN A 1 79 ? -8.252 6.135 30.812 1.00 80.38 79 ASN A CA 1
ATOM 644 C C . ASN A 1 79 ? -8.550 5.958 29.308 1.00 80.38 79 ASN A C 1
ATOM 646 O O . ASN A 1 79 ? -9.216 6.809 28.729 1.00 80.38 79 ASN A O 1
ATOM 650 N N . GLU A 1 80 ? -8.042 4.898 28.678 1.00 81.62 80 GLU A N 1
ATOM 651 C CA . GLU A 1 80 ? -8.279 4.554 27.274 1.00 81.62 80 GLU A CA 1
ATOM 652 C C . GLU A 1 80 ? -9.324 3.432 27.186 1.00 81.62 80 GLU A C 1
ATOM 654 O O . GLU A 1 80 ? -9.273 2.452 27.942 1.00 81.62 80 GLU A O 1
ATOM 659 N N . GLU A 1 81 ? -10.248 3.569 26.237 1.00 78.19 81 GLU A N 1
ATOM 660 C CA . GLU A 1 81 ? -11.259 2.568 25.914 1.00 78.19 81 GLU A CA 1
ATOM 661 C C . GLU A 1 81 ? -11.451 2.502 24.392 1.00 78.19 81 GLU A C 1
ATOM 663 O O . GLU A 1 81 ? -11.541 3.534 23.724 1.00 78.19 81 GLU A O 1
ATOM 668 N N . LEU A 1 82 ? -11.478 1.280 23.852 1.00 75.94 82 LEU A N 1
ATOM 669 C CA . LEU A 1 82 ? -11.902 0.983 22.484 1.00 75.94 82 LEU A CA 1
ATOM 670 C C . LEU A 1 82 ? -13.175 0.155 22.566 1.00 75.94 82 LEU A C 1
ATOM 672 O O . LEU A 1 82 ? -13.137 -1.038 22.869 1.00 75.94 82 LEU A O 1
ATOM 676 N N . ASN A 1 83 ? -14.305 0.785 22.299 1.00 69.69 83 ASN A N 1
ATOM 677 C CA . ASN A 1 83 ? -15.595 0.119 22.246 1.00 69.69 83 ASN A CA 1
ATOM 678 C C . ASN A 1 83 ? -16.327 0.497 20.953 1.00 69.69 83 ASN A C 1
ATOM 680 O O . ASN A 1 83 ? -15.819 1.244 20.117 1.00 69.69 83 ASN A O 1
ATOM 684 N N . ILE A 1 84 ? -17.536 -0.034 20.774 1.00 64.06 84 ILE A N 1
ATOM 685 C CA . ILE A 1 84 ? -18.334 0.221 19.570 1.00 64.06 84 ILE A CA 1
ATOM 686 C C . ILE A 1 84 ? -18.659 1.711 19.365 1.00 64.06 84 ILE A C 1
ATOM 688 O O . ILE A 1 84 ? -18.825 2.138 18.231 1.00 64.06 84 ILE A O 1
ATOM 692 N N . LEU A 1 85 ? -18.695 2.508 20.439 1.00 60.72 85 LEU A N 1
ATOM 693 C CA . LEU A 1 85 ? -18.941 3.955 20.395 1.00 60.72 85 LEU A CA 1
ATOM 694 C C . LEU A 1 85 ? -17.678 4.756 20.035 1.00 60.72 85 LEU A C 1
ATOM 696 O O . LEU A 1 85 ? -17.755 5.953 19.753 1.00 60.72 85 LEU A O 1
ATOM 700 N N . THR A 1 86 ? -16.504 4.121 20.071 1.00 60.56 86 THR A N 1
ATOM 701 C CA . THR A 1 86 ? -15.236 4.746 19.686 1.00 60.56 86 THR A CA 1
ATOM 702 C C . THR A 1 86 ? -15.081 4.834 18.170 1.00 60.56 86 THR A C 1
ATOM 704 O O . THR A 1 86 ? -14.460 5.774 17.675 1.00 60.56 86 THR A O 1
ATOM 707 N N . PHE A 1 87 ? -15.661 3.888 17.429 1.00 65.50 87 PHE A N 1
ATOM 708 C CA . PHE A 1 87 ? -15.563 3.848 15.974 1.00 65.50 87 PHE A CA 1
ATOM 709 C C . PHE A 1 87 ? -16.597 4.769 15.323 1.00 65.50 87 PHE A C 1
ATOM 711 O O . PHE A 1 87 ? -17.746 4.842 15.750 1.00 65.50 87 PHE A O 1
ATOM 718 N N . ASP A 1 88 ? -16.166 5.491 14.289 1.00 63.03 88 ASP A N 1
ATOM 719 C CA . ASP A 1 88 ? -17.062 6.276 13.442 1.00 63.03 88 ASP A CA 1
ATOM 720 C C . ASP A 1 88 ? -18.028 5.340 12.690 1.00 63.03 88 ASP A C 1
ATOM 722 O O . ASP A 1 88 ? -17.692 4.191 12.388 1.00 63.03 88 ASP A O 1
ATOM 726 N N . GLU A 1 89 ? -19.215 5.835 12.336 1.00 65.62 89 GLU A N 1
ATOM 727 C CA . GLU A 1 89 ? -20.188 5.095 11.519 1.00 65.62 89 GLU A CA 1
ATOM 728 C C . GLU A 1 89 ? -19.621 4.746 10.133 1.00 65.62 89 GLU A C 1
ATOM 730 O O . GLU A 1 89 ? -20.126 3.856 9.442 1.00 65.62 89 GLU A O 1
ATOM 735 N N . ARG A 1 90 ? -18.569 5.456 9.704 1.00 71.81 90 ARG A N 1
ATOM 736 C CA . ARG A 1 90 ? -17.926 5.290 8.400 1.00 71.81 90 ARG A CA 1
ATOM 737 C C . ARG A 1 90 ? -16.467 4.886 8.548 1.00 71.81 90 ARG A C 1
ATOM 739 O O . ARG A 1 90 ? -15.677 5.544 9.214 1.00 71.81 90 ARG A O 1
ATOM 746 N N . VAL A 1 91 ? -16.084 3.847 7.811 1.00 77.25 91 VAL A N 1
ATOM 747 C CA . VAL A 1 91 ? -14.684 3.440 7.660 1.00 77.25 91 VAL A CA 1
ATOM 748 C C . VAL A 1 91 ? -14.131 4.036 6.373 1.00 77.25 91 VAL A C 1
ATOM 750 O O . VAL A 1 91 ? -14.646 3.768 5.287 1.00 77.25 91 VAL A O 1
ATOM 753 N N . THR A 1 92 ? -13.054 4.807 6.493 1.00 79.12 92 THR A N 1
ATOM 754 C CA . THR A 1 92 ? -12.311 5.327 5.342 1.00 79.12 92 THR A CA 1
ATOM 755 C C . THR A 1 92 ? -11.064 4.484 5.110 1.00 79.12 92 THR A C 1
ATOM 757 O O . THR A 1 92 ? -10.333 4.168 6.045 1.00 79.12 92 THR A O 1
ATOM 760 N N . ILE A 1 93 ? -10.814 4.111 3.856 1.00 81.69 93 ILE A N 1
ATOM 761 C CA . ILE A 1 93 ? -9.671 3.286 3.462 1.00 81.69 93 ILE A CA 1
ATOM 762 C C . ILE A 1 93 ? -8.826 4.089 2.479 1.00 81.69 93 ILE A C 1
ATOM 764 O O . ILE A 1 93 ? -9.345 4.590 1.488 1.00 81.69 93 ILE A O 1
ATOM 768 N N . GLY A 1 94 ? -7.523 4.169 2.738 1.00 79.31 94 GLY A N 1
ATOM 769 C CA . GLY A 1 94 ? -6.560 4.755 1.806 1.00 79.31 94 GLY A CA 1
ATOM 770 C C . GLY A 1 94 ? -6.332 6.264 1.945 1.00 79.31 94 GLY A C 1
ATOM 771 O O . GLY A 1 94 ? -5.445 6.789 1.289 1.00 79.31 94 GLY A O 1
ATOM 772 N N . GLY A 1 95 ? -7.061 6.956 2.820 1.00 80.44 95 GLY A N 1
ATOM 773 C CA . GLY A 1 95 ? -6.900 8.394 3.071 1.00 80.44 95 GLY A CA 1
ATOM 774 C C . GLY A 1 95 ? -8.221 9.150 2.977 1.00 80.44 95 GLY A C 1
ATOM 775 O O . GLY A 1 95 ? -9.230 8.595 2.545 1.00 80.44 95 GLY A O 1
ATOM 776 N N . THR A 1 96 ? -8.228 10.411 3.402 1.00 75.12 96 THR A N 1
ATOM 777 C CA . THR A 1 96 ? -9.412 11.280 3.365 1.00 75.12 96 THR A CA 1
ATOM 778 C C . THR A 1 96 ? -9.238 12.378 2.315 1.00 75.12 96 THR A C 1
ATOM 780 O O . THR A 1 96 ? -8.122 12.741 1.951 1.00 75.12 96 THR A O 1
ATOM 783 N N . LEU A 1 97 ? -10.348 12.963 1.856 1.00 73.69 97 LEU A N 1
ATOM 784 C CA . LEU A 1 97 ? -10.306 14.120 0.950 1.00 73.69 97 LEU A CA 1
ATOM 785 C C . LEU A 1 97 ? -9.758 15.388 1.627 1.00 73.69 97 LEU A C 1
ATOM 787 O O . LEU A 1 97 ? -9.347 16.318 0.940 1.00 73.69 97 LEU A O 1
ATOM 791 N N . THR A 1 98 ? -9.761 15.437 2.961 1.00 78.38 98 THR A N 1
ATOM 792 C CA . THR A 1 98 ? -9.271 16.582 3.740 1.00 78.38 98 THR A CA 1
ATOM 793 C C . THR A 1 98 ? -7.755 16.566 3.919 1.00 78.38 98 THR A C 1
ATOM 795 O O . THR A 1 98 ? -7.164 17.624 4.110 1.00 78.38 98 THR A O 1
ATOM 798 N N . GLU A 1 99 ? -7.115 15.395 3.833 1.00 77.00 99 GLU A N 1
ATOM 799 C CA . GLU A 1 99 ? -5.668 15.224 4.011 1.00 77.00 99 GLU A CA 1
ATOM 800 C C . GLU A 1 99 ? -5.046 14.399 2.865 1.00 77.00 99 GLU A C 1
ATOM 802 O O . GLU A 1 99 ? -4.484 13.326 3.086 1.00 77.00 99 GLU A O 1
ATOM 807 N N . PRO A 1 100 ? -5.097 14.880 1.609 1.00 73.62 100 PRO A N 1
ATOM 808 C CA . PRO A 1 100 ? -4.629 14.105 0.457 1.00 73.62 100 PRO A CA 1
ATOM 809 C C . PRO A 1 100 ? -3.123 13.797 0.505 1.00 73.62 100 PRO A C 1
ATOM 811 O O . PRO A 1 100 ? -2.679 12.794 -0.039 1.00 73.62 100 PRO A O 1
ATOM 814 N N . GLN A 1 101 ? -2.334 14.622 1.199 1.00 75.69 101 GLN A N 1
ATOM 815 C CA . GLN A 1 101 ? -0.878 14.457 1.317 1.00 75.69 101 GLN A CA 1
ATOM 816 C C . GLN A 1 101 ? -0.471 13.258 2.187 1.00 75.69 101 GLN A C 1
ATOM 818 O O . GLN A 1 101 ? 0.650 12.759 2.083 1.00 75.69 101 GLN A O 1
ATOM 823 N N . THR A 1 102 ? -1.363 12.797 3.068 1.00 74.31 102 THR A N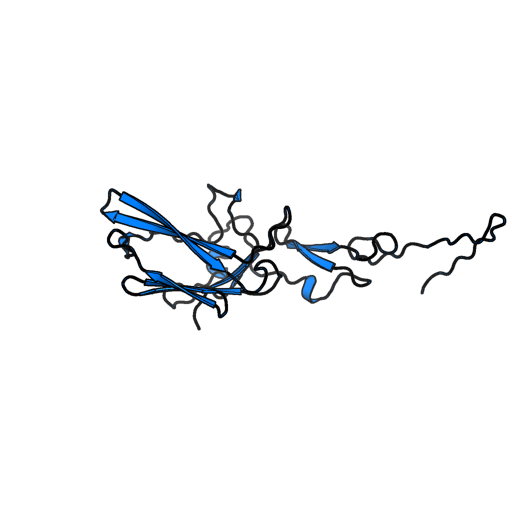 1
ATOM 824 C CA . THR A 1 102 ? -1.135 11.625 3.928 1.00 74.31 102 THR A CA 1
ATOM 825 C C . THR A 1 102 ? -1.788 10.366 3.360 1.00 74.31 102 THR A C 1
ATOM 827 O O . THR A 1 102 ? -1.661 9.290 3.953 1.00 74.31 102 THR A O 1
ATOM 830 N N . ALA A 1 103 ? -2.446 10.476 2.199 1.00 77.69 103 ALA A N 1
ATOM 831 C CA . ALA A 1 103 ? -3.119 9.368 1.554 1.00 77.69 103 ALA A CA 1
ATOM 832 C C . ALA A 1 103 ? -2.142 8.244 1.181 1.00 77.69 103 ALA A C 1
ATOM 834 O O . ALA A 1 103 ? -0.955 8.425 0.879 1.00 77.69 103 ALA A O 1
ATOM 835 N N . TYR A 1 104 ? -2.671 7.035 1.233 1.00 83.12 104 TYR A N 1
ATOM 836 C CA . TYR A 1 104 ? -1.985 5.831 0.830 1.00 83.12 104 TYR A CA 1
ATOM 837 C C . TYR A 1 104 ? -2.030 5.694 -0.692 1.00 83.12 104 TYR A C 1
ATOM 839 O O . TYR A 1 104 ? -3.098 5.742 -1.298 1.00 83.12 104 TYR A O 1
ATOM 847 N N . ILE A 1 105 ? -0.865 5.442 -1.285 1.00 83.50 105 ILE A N 1
ATOM 848 C CA . ILE A 1 105 ? -0.703 5.138 -2.706 1.00 83.50 105 ILE A CA 1
ATOM 849 C C . ILE A 1 105 ? -0.083 3.747 -2.805 1.00 83.50 105 ILE A C 1
ATOM 851 O O . ILE A 1 105 ? 1.003 3.495 -2.270 1.00 83.50 105 ILE A O 1
ATOM 855 N N . GLY A 1 106 ? -0.805 2.836 -3.452 1.00 85.19 106 GLY A N 1
ATOM 856 C CA . GLY A 1 106 ? -0.408 1.445 -3.609 1.00 85.19 106 GLY A CA 1
ATOM 857 C C . GLY A 1 106 ? -1.609 0.512 -3.695 1.00 85.19 106 GLY A C 1
ATOM 858 O O . GLY A 1 106 ? -2.739 0.941 -3.931 1.00 85.19 106 GLY A O 1
ATOM 859 N N . CYS A 1 107 ? -1.377 -0.777 -3.469 1.00 86.00 107 CYS A N 1
ATOM 860 C CA . CYS A 1 107 ? -2.400 -1.799 -3.671 1.00 86.00 107 CYS A CA 1
ATOM 861 C C . CYS A 1 107 ? -2.954 -2.357 -2.364 1.00 86.00 107 CYS A C 1
ATOM 863 O O . CYS A 1 107 ? -2.230 -2.535 -1.387 1.00 86.00 107 CYS A O 1
ATOM 865 N N . LEU A 1 108 ? -4.248 -2.681 -2.362 1.00 88.56 108 LEU A N 1
ATOM 866 C CA . LEU A 1 108 ? -4.934 -3.323 -1.242 1.00 88.56 108 LEU A CA 1
ATOM 867 C C . LEU A 1 108 ? -5.643 -4.581 -1.732 1.00 88.56 108 LEU A C 1
ATOM 869 O O . LEU A 1 108 ? -6.379 -4.545 -2.722 1.00 88.56 108 LEU A O 1
ATOM 873 N N . ARG A 1 109 ? -5.475 -5.697 -1.021 1.00 89.44 109 ARG A N 1
ATOM 874 C CA . ARG A 1 109 ? -6.243 -6.919 -1.297 1.00 89.44 109 ARG A CA 1
ATOM 875 C C . ARG A 1 109 ? -6.612 -7.659 -0.024 1.00 89.44 109 ARG A C 1
ATOM 877 O O . ARG A 1 109 ? -6.061 -7.419 1.044 1.00 89.44 109 ARG A O 1
ATOM 884 N N . GLN A 1 110 ? -7.564 -8.582 -0.176 1.00 89.69 110 GLN A N 1
ATOM 885 C CA . GLN A 1 110 ? -8.008 -9.469 0.901 1.00 89.69 110 GLN A CA 1
ATOM 886 C C . GLN A 1 110 ? -8.385 -8.695 2.180 1.00 89.69 110 GLN A C 1
ATOM 888 O O . GLN A 1 110 ? -7.946 -9.036 3.261 1.00 89.69 110 GLN A O 1
ATOM 893 N N . PHE A 1 111 ? -9.195 -7.639 2.062 1.00 88.62 111 PHE A N 1
ATOM 894 C CA . PHE A 1 111 ? -9.633 -6.850 3.215 1.00 88.62 111 PHE A CA 1
ATOM 895 C C . PHE A 1 111 ? -10.722 -7.583 4.013 1.00 88.62 111 PHE A C 1
ATOM 897 O O . PHE A 1 111 ? -11.719 -8.042 3.440 1.00 88.62 111 PHE A O 1
ATOM 904 N N . TYR A 1 112 ? -10.543 -7.655 5.331 1.00 89.06 112 TYR A N 1
ATOM 905 C CA . TYR A 1 112 ? -11.498 -8.237 6.271 1.00 89.06 112 TYR A CA 1
ATOM 906 C C . TYR A 1 112 ? -11.841 -7.220 7.355 1.00 89.06 112 TYR A C 1
ATOM 908 O O . TYR A 1 112 ? -10.948 -6.557 7.873 1.00 89.06 112 TYR A O 1
ATOM 916 N N . LEU A 1 113 ? -13.120 -7.149 7.712 1.00 86.00 113 LEU A N 1
ATOM 917 C CA . LEU A 1 113 ? -13.625 -6.405 8.862 1.00 86.00 113 LEU A CA 1
ATOM 918 C C . LEU A 1 113 ? -14.363 -7.404 9.755 1.00 86.00 113 LEU A C 1
ATOM 920 O O . LEU A 1 113 ? -15.236 -8.117 9.258 1.00 86.00 113 LEU A O 1
ATOM 924 N N . ASP A 1 114 ? -13.966 -7.524 11.021 1.00 84.19 114 ASP A N 1
ATOM 925 C CA . ASP A 1 114 ? -14.542 -8.479 11.984 1.00 84.19 114 ASP A CA 1
ATOM 926 C C . ASP A 1 114 ? -14.666 -9.909 11.428 1.00 84.19 114 ASP A C 1
ATOM 928 O O . ASP A 1 114 ? -15.698 -10.577 11.504 1.00 84.19 114 ASP A O 1
ATOM 932 N N . GLY A 1 115 ? -13.603 -10.367 10.760 1.00 86.44 115 GLY A N 1
ATOM 933 C CA . GLY A 1 115 ? -13.536 -11.692 10.136 1.00 86.44 115 GLY A CA 1
ATOM 934 C C . GLY A 1 115 ? -14.356 -11.853 8.849 1.00 86.44 115 GLY A C 1
ATOM 935 O O . GLY A 1 115 ? -14.244 -12.883 8.183 1.00 86.44 115 GLY A O 1
ATOM 936 N N . ARG A 1 116 ? -15.136 -10.849 8.433 1.00 89.62 116 ARG A N 1
ATOM 937 C CA . ARG A 1 116 ? -15.911 -10.878 7.185 1.00 89.62 116 ARG A CA 1
ATOM 938 C C . ARG A 1 116 ? -15.138 -10.225 6.050 1.00 89.62 116 ARG A C 1
ATOM 940 O O . ARG A 1 116 ? -14.681 -9.090 6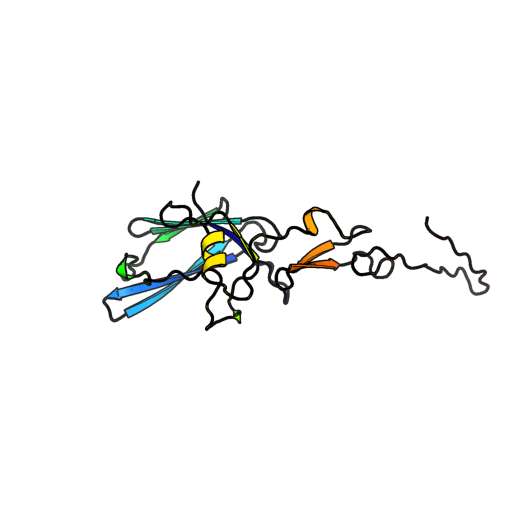.150 1.00 89.62 116 ARG A O 1
ATOM 947 N N . ARG A 1 117 ? -15.024 -10.936 4.926 1.00 89.56 117 ARG A N 1
ATOM 948 C CA . ARG A 1 117 ? -14.360 -10.412 3.728 1.00 89.56 117 ARG A CA 1
ATOM 949 C C . ARG A 1 117 ? -15.191 -9.297 3.099 1.00 89.56 117 ARG A C 1
ATOM 951 O O . ARG A 1 117 ? -16.317 -9.535 2.656 1.00 89.56 117 ARG A O 1
ATOM 958 N N . VAL A 1 118 ? -14.598 -8.119 2.955 1.00 89.25 118 VAL A N 1
ATOM 959 C CA . VAL A 1 118 ? -15.209 -6.999 2.235 1.00 89.25 118 VAL A CA 1
ATOM 960 C C . VAL A 1 118 ? -14.875 -7.109 0.748 1.00 89.25 118 VAL A C 1
ATOM 962 O O . VAL A 1 118 ? -13.725 -7.308 0.348 1.00 89.25 118 VAL A O 1
ATOM 965 N N . LYS A 1 119 ? -15.892 -6.984 -0.110 1.00 89.81 119 LYS A N 1
ATOM 966 C CA . LYS A 1 119 ? -15.724 -7.016 -1.570 1.00 89.81 119 LYS A CA 1
ATOM 967 C C . LYS A 1 119 ? -15.292 -5.637 -2.084 1.00 89.81 119 LYS A C 1
ATOM 969 O O . LYS A 1 119 ? -16.114 -4.924 -2.652 1.00 89.81 119 LYS A O 1
ATOM 974 N N . LEU A 1 120 ? -14.007 -5.298 -1.920 1.00 88.56 120 LEU A N 1
ATOM 975 C CA . LEU A 1 120 ? -13.429 -4.002 -2.327 1.00 88.56 120 LEU A CA 1
ATOM 976 C C . LEU A 1 120 ? -13.819 -3.588 -3.752 1.00 88.56 120 LEU A C 1
ATOM 978 O O . LEU A 1 120 ? -14.250 -2.463 -3.957 1.00 88.56 120 LEU A O 1
ATOM 982 N N . ARG A 1 121 ? -13.769 -4.516 -4.718 1.00 89.06 121 ARG A N 1
ATOM 983 C CA . ARG A 1 121 ? -14.168 -4.249 -6.109 1.00 89.06 121 ARG A CA 1
ATOM 984 C C . ARG A 1 121 ? -15.566 -3.629 -6.220 1.00 89.06 121 ARG A C 1
ATOM 986 O O . ARG A 1 121 ? -15.728 -2.630 -6.905 1.00 89.06 121 ARG A O 1
ATOM 993 N N . ARG A 1 122 ? -16.553 -4.188 -5.508 1.00 88.81 122 ARG A N 1
ATOM 994 C CA . ARG A 1 122 ? -17.930 -3.670 -5.528 1.00 88.81 122 ARG A CA 1
ATOM 995 C C . ARG A 1 122 ? -1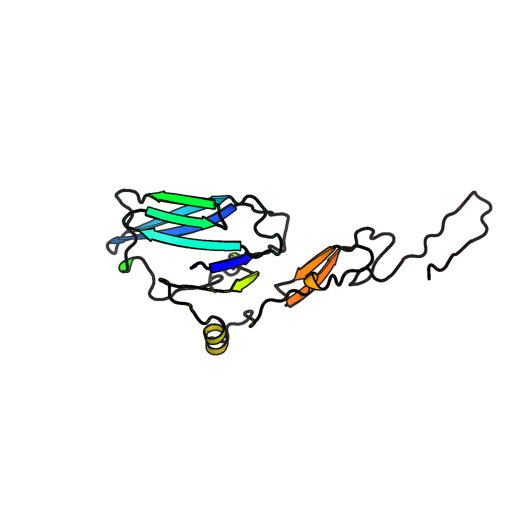8.014 -2.278 -4.907 1.00 88.81 122 ARG A C 1
ATOM 997 O O . ARG A 1 122 ? -18.769 -1.455 -5.403 1.00 88.81 122 ARG A O 1
ATOM 1004 N N . LEU A 1 123 ? -17.238 -2.018 -3.850 1.00 86.81 123 LEU A N 1
ATOM 1005 C CA . LEU A 1 123 ? -17.180 -0.697 -3.222 1.00 86.81 123 LEU A CA 1
ATOM 1006 C C . LEU A 1 123 ? -16.631 0.345 -4.199 1.00 86.81 123 LEU A C 1
ATOM 1008 O O . LEU A 1 123 ? -17.278 1.368 -4.397 1.00 86.81 123 LEU A O 1
ATOM 1012 N N . VAL A 1 124 ? -15.509 0.050 -4.862 1.00 87.06 124 VAL A N 1
ATOM 1013 C CA . VAL A 1 124 ? -14.885 0.945 -5.853 1.00 87.06 124 VAL A CA 1
ATOM 1014 C C . VAL A 1 124 ? -15.834 1.232 -7.017 1.00 87.06 124 VAL A C 1
ATOM 1016 O O . VAL A 1 124 ? -16.078 2.395 -7.335 1.00 87.06 124 VAL A O 1
ATOM 1019 N N . GLU A 1 125 ? -16.433 0.189 -7.597 1.00 88.00 125 GLU A N 1
ATOM 1020 C CA . GLU A 1 125 ? -17.384 0.322 -8.710 1.00 88.00 125 GLU A CA 1
ATOM 1021 C C . GLU A 1 125 ? -18.627 1.144 -8.324 1.00 88.00 125 GLU A C 1
ATOM 1023 O O . GLU A 1 125 ? -19.149 1.895 -9.147 1.00 88.00 125 GLU A O 1
ATOM 1028 N N . SER A 1 126 ? -19.087 1.035 -7.071 1.00 86.81 126 SER A N 1
ATOM 1029 C CA . SER A 1 126 ? -20.251 1.784 -6.580 1.00 86.81 126 SER A CA 1
ATOM 1030 C C . SER A 1 126 ? -19.939 3.239 -6.212 1.00 86.81 126 SER A C 1
ATOM 1032 O O . SER A 1 126 ? -20.740 4.121 -6.512 1.00 86.81 126 SER A O 1
ATOM 1034 N N . ALA A 1 127 ? -18.784 3.499 -5.590 1.00 82.69 127 ALA A N 1
ATOM 1035 C CA . ALA A 1 127 ? -18.413 4.817 -5.081 1.00 82.69 127 ALA A CA 1
ATOM 1036 C C . ALA A 1 127 ? -17.918 5.765 -6.181 1.00 82.69 127 ALA A C 1
ATOM 1038 O O . ALA A 1 127 ? -18.060 6.976 -6.040 1.00 82.69 127 ALA A O 1
ATOM 1039 N N . LYS A 1 128 ? -17.349 5.228 -7.275 1.00 79.81 128 LYS A N 1
ATOM 1040 C CA . LYS A 1 128 ? -16.768 6.012 -8.384 1.00 79.81 128 LYS A CA 1
ATOM 1041 C C . LYS A 1 128 ? -15.757 7.073 -7.917 1.00 79.81 128 LYS A C 1
ATOM 1043 O O . LYS A 1 128 ? -15.668 8.153 -8.495 1.00 79.81 128 LYS A O 1
ATOM 1048 N N . ASN A 1 129 ? -14.995 6.760 -6.870 1.00 81.69 129 ASN A N 1
ATOM 1049 C CA . ASN A 1 129 ? -13.965 7.655 -6.353 1.00 81.69 129 ASN A CA 1
ATOM 1050 C C . ASN A 1 129 ? -12.844 7.833 -7.397 1.00 81.69 129 ASN A C 1
ATOM 1052 O O . ASN A 1 129 ? -12.328 6.828 -7.896 1.00 81.69 129 ASN A O 1
ATOM 1056 N N . PRO A 1 130 ? -12.439 9.074 -7.721 1.00 81.00 130 PRO A N 1
ATOM 1057 C CA . PRO A 1 130 ? -11.340 9.318 -8.650 1.00 81.00 130 PRO A CA 1
ATOM 1058 C C . PRO A 1 130 ? -10.020 8.769 -8.091 1.00 81.00 130 PRO A C 1
ATOM 1060 O O . PRO A 1 130 ? -9.789 8.793 -6.885 1.00 81.00 130 PRO A O 1
ATOM 1063 N N . GLY A 1 131 ? -9.157 8.265 -8.975 1.00 80.50 131 GLY A N 1
ATOM 1064 C CA . GLY A 1 131 ? -7.838 7.734 -8.607 1.00 80.50 131 GLY A CA 1
ATOM 1065 C C . GLY A 1 131 ? -7.840 6.320 -8.013 1.00 80.50 131 GLY A C 1
ATOM 1066 O O . GLY A 1 131 ? -6.772 5.794 -7.721 1.00 80.50 131 GLY A O 1
ATOM 1067 N N . ILE A 1 132 ? -9.003 5.672 -7.863 1.00 85.19 132 ILE A N 1
ATOM 1068 C CA . ILE A 1 132 ? -9.082 4.268 -7.437 1.00 85.19 132 ILE A CA 1
ATOM 1069 C C . ILE A 1 132 ? -9.418 3.389 -8.639 1.00 85.19 132 ILE A C 1
ATOM 1071 O O . ILE A 1 132 ? -10.496 3.497 -9.223 1.00 85.19 132 ILE A O 1
ATOM 1075 N N . VAL A 1 133 ? -8.507 2.479 -8.979 1.00 84.50 133 VAL A N 1
ATOM 1076 C CA . VAL A 1 133 ? -8.674 1.525 -10.081 1.00 84.50 133 VAL A CA 1
ATOM 1077 C C . VAL A 1 133 ? -8.887 0.106 -9.557 1.00 84.50 133 VAL A C 1
ATOM 1079 O O . VAL A 1 133 ? -8.407 -0.271 -8.488 1.00 84.50 133 VAL A O 1
ATOM 1082 N N . VAL A 1 134 ? -9.655 -0.696 -10.299 1.00 86.88 134 VAL A N 1
ATOM 1083 C CA . VAL A 1 134 ? -9.831 -2.118 -9.984 1.00 86.88 134 VAL A CA 1
ATOM 1084 C C . VAL A 1 134 ? -8.645 -2.896 -10.538 1.00 86.88 134 VAL A C 1
ATOM 1086 O O . VAL A 1 134 ? -8.411 -2.899 -11.741 1.00 86.88 134 VAL A O 1
ATOM 1089 N N . GLY A 1 135 ? -7.961 -3.618 -9.655 1.00 84.94 135 GLY A N 1
ATOM 1090 C CA . GLY A 1 135 ? -6.759 -4.377 -9.989 1.00 84.94 135 GLY A CA 1
ATOM 1091 C C . GLY A 1 135 ? -5.520 -3.759 -9.350 1.00 84.94 135 GLY A C 1
ATOM 1092 O O . GLY A 1 135 ? -5.548 -2.629 -8.878 1.00 84.94 135 GLY A O 1
ATOM 1093 N N . CYS A 1 136 ? -4.452 -4.542 -9.291 1.00 84.25 136 CYS A N 1
ATOM 1094 C CA . CYS A 1 136 ? -3.123 -4.061 -8.943 1.00 84.25 136 CYS A CA 1
ATOM 1095 C C . CYS A 1 136 ? -2.230 -4.378 -10.134 1.00 84.25 136 CYS A C 1
ATOM 1097 O O . CYS A 1 136 ? -2.270 -5.510 -10.622 1.00 84.25 136 CYS A O 1
ATOM 1099 N N . GLN A 1 137 ? -1.502 -3.384 -10.626 1.00 80.19 137 GLN A N 1
ATOM 1100 C CA . GLN A 1 137 ? -0.536 -3.598 -11.692 1.00 80.19 137 GLN A CA 1
ATOM 1101 C C . GLN A 1 137 ? 0.735 -4.224 -11.146 1.00 80.19 137 GLN A C 1
ATOM 1103 O O . GLN A 1 137 ? 1.108 -4.018 -9.994 1.00 80.19 137 GLN A O 1
ATOM 1108 N N . ASP A 1 138 ? 1.337 -5.033 -12.002 1.00 84.19 138 ASP A N 1
ATOM 1109 C CA . ASP A 1 138 ? 2.571 -5.757 -11.737 1.00 84.19 138 ASP A CA 1
ATOM 1110 C C . ASP A 1 138 ? 3.384 -5.800 -13.037 1.00 84.19 138 ASP A C 1
ATOM 1112 O O . ASP A 1 138 ? 3.800 -6.857 -13.514 1.00 84.19 138 ASP A O 1
ATOM 1116 N N . HIS A 1 139 ? 3.514 -4.639 -13.685 1.00 88.62 139 HIS A N 1
ATOM 1117 C CA . HIS A 1 139 ? 4.259 -4.467 -14.933 1.00 88.62 139 HIS A CA 1
ATOM 1118 C C . HIS A 1 139 ? 5.697 -4.981 -14.791 1.00 88.62 139 HIS A C 1
ATOM 1120 O O . HIS A 1 139 ? 6.215 -5.661 -15.681 1.00 88.62 139 HIS A O 1
ATOM 1126 N N . CYS A 1 140 ? 6.318 -4.742 -13.638 1.00 88.88 140 CYS A N 1
ATOM 1127 C CA . CYS A 1 140 ? 7.673 -5.155 -13.316 1.00 88.88 140 CYS A CA 1
ATOM 1128 C C . CYS A 1 140 ? 7.851 -6.668 -13.150 1.00 88.88 140 CYS A C 1
ATOM 1130 O O . CYS A 1 140 ? 8.977 -7.139 -13.318 1.00 88.88 140 CYS A O 1
ATOM 1132 N N . SER A 1 141 ? 6.791 -7.449 -12.900 1.00 88.19 141 SER A N 1
ATOM 1133 C CA . SER A 1 141 ? 6.890 -8.922 -12.876 1.00 88.19 141 SER A CA 1
ATOM 1134 C C . SER A 1 141 ? 7.381 -9.507 -14.201 1.00 88.19 141 SER A C 1
ATOM 1136 O O . SER A 1 141 ? 8.094 -10.509 -14.212 1.00 88.19 141 SER A O 1
ATOM 1138 N N . SER A 1 142 ? 7.064 -8.844 -15.317 1.00 90.25 142 SER A N 1
ATOM 1139 C CA . SER A 1 142 ? 7.513 -9.236 -16.656 1.00 90.25 142 SER A CA 1
ATOM 1140 C C . SER A 1 142 ? 8.976 -8.881 -16.945 1.00 90.25 142 SER A C 1
ATOM 1142 O O . SER A 1 142 ? 9.472 -9.198 -18.021 1.00 90.25 142 SER A O 1
ATOM 1144 N N . SER A 1 143 ? 9.672 -8.243 -15.993 1.00 91.75 143 SER A N 1
ATOM 1145 C CA . SER A 1 143 ? 11.028 -7.701 -16.160 1.00 91.75 143 SER A CA 1
ATOM 1146 C C . SER A 1 143 ? 11.174 -6.862 -17.438 1.00 91.75 143 SER A C 1
ATOM 1148 O O . SER A 1 143 ? 11.993 -7.180 -18.295 1.00 91.75 143 SER A O 1
ATOM 1150 N N . PRO A 1 144 ? 10.388 -5.780 -17.598 1.00 95.00 144 PRO A N 1
ATOM 1151 C CA . PRO A 1 144 ? 10.310 -5.070 -18.869 1.00 95.00 144 PRO A CA 1
ATOM 1152 C C . PRO A 1 144 ? 11.550 -4.217 -19.182 1.00 95.00 144 PRO A C 1
ATOM 1154 O O . PRO A 1 144 ? 11.677 -3.742 -20.307 1.00 95.00 144 PRO A O 1
ATOM 1157 N N . CYS A 1 145 ? 12.436 -3.977 -18.215 1.00 96.19 145 CYS A N 1
ATOM 1158 C CA . CYS A 1 145 ? 13.643 -3.182 -18.417 1.00 96.19 145 CYS A CA 1
ATOM 1159 C C . CYS A 1 145 ? 14.784 -4.048 -18.952 1.00 96.19 145 CYS A C 1
ATOM 1161 O O . CYS A 1 145 ? 15.199 -5.009 -18.304 1.00 96.19 145 CYS A O 1
ATOM 1163 N N . GLU A 1 146 ? 15.328 -3.657 -20.097 1.00 95.88 146 GLU A N 1
ATOM 1164 C CA . GLU A 1 146 ? 16.427 -4.346 -20.761 1.00 95.88 146 GLU A CA 1
ATOM 1165 C C . GLU A 1 146 ? 17.776 -4.054 -20.088 1.00 95.88 146 GLU A C 1
ATOM 1167 O O . GLU A 1 146 ? 17.912 -3.161 -19.242 1.00 95.88 146 GLU A O 1
ATOM 1172 N N . HIS A 1 147 ? 18.793 -4.840 -20.454 1.00 93.88 147 HIS A N 1
ATOM 1173 C CA . HIS A 1 147 ? 20.189 -4.663 -20.026 1.00 93.88 147 HIS A CA 1
ATOM 1174 C C . HIS A 1 147 ? 20.382 -4.546 -18.499 1.00 93.88 147 HIS A C 1
ATOM 1176 O O . HIS A 1 147 ? 21.272 -3.848 -18.005 1.00 93.88 147 HIS A O 1
ATOM 1182 N N . GLY A 1 148 ? 19.537 -5.237 -17.725 1.00 92.06 148 GLY A N 1
ATOM 1183 C CA . GLY A 1 148 ? 19.587 -5.224 -16.262 1.00 92.06 148 GLY A CA 1
ATOM 1184 C C . GLY A 1 148 ? 19.146 -3.899 -15.632 1.00 92.06 148 GLY A C 1
ATOM 1185 O O . GLY A 1 148 ? 19.558 -3.596 -14.507 1.00 92.06 148 GLY A O 1
ATOM 1186 N N . GLY A 1 149 ? 18.350 -3.098 -16.349 1.00 94.31 149 GLY A N 1
ATOM 1187 C CA . GLY A 1 149 ? 17.674 -1.927 -15.800 1.00 94.31 149 GLY A CA 1
ATOM 1188 C C . GLY A 1 149 ? 16.738 -2.289 -14.642 1.00 94.31 149 GLY A C 1
ATOM 1189 O O . GLY A 1 149 ? 16.176 -3.382 -14.579 1.00 94.31 149 GLY A O 1
ATOM 1190 N N . ILE A 1 150 ? 16.571 -1.362 -13.700 1.00 92.62 150 ILE A N 1
ATOM 1191 C CA . ILE A 1 150 ? 15.700 -1.549 -12.537 1.00 92.62 150 ILE A CA 1
ATOM 1192 C C . ILE A 1 150 ? 14.298 -1.072 -12.904 1.00 92.62 150 ILE A C 1
ATOM 1194 O O . ILE A 1 150 ? 14.100 0.119 -13.148 1.00 92.62 150 ILE A O 1
ATOM 1198 N N . CYS A 1 151 ? 13.331 -1.989 -12.904 1.00 91.19 151 CYS A N 1
ATOM 1199 C CA . CYS A 1 151 ? 11.927 -1.645 -13.100 1.00 91.19 151 CYS A CA 1
ATOM 1200 C C . CYS A 1 151 ? 11.315 -1.033 -11.843 1.00 91.19 151 CYS A C 1
ATOM 1202 O O . CYS A 1 151 ? 11.503 -1.529 -10.725 1.00 91.19 151 CYS A O 1
ATOM 1204 N N . ILE A 1 152 ? 10.561 0.046 -12.033 1.00 87.25 152 ILE A N 1
ATOM 1205 C CA . ILE A 1 152 ? 9.844 0.742 -10.977 1.00 87.25 152 ILE A CA 1
ATOM 1206 C C . ILE A 1 152 ? 8.382 0.922 -11.380 1.00 87.25 152 ILE A C 1
ATOM 1208 O O . ILE A 1 152 ? 8.082 1.666 -12.307 1.00 87.25 152 ILE A O 1
ATOM 1212 N N . GLU A 1 153 ? 7.477 0.284 -10.634 1.00 85.75 153 GLU A N 1
ATOM 1213 C CA . GLU A 1 153 ? 6.037 0.553 -10.713 1.00 85.75 153 GLU A CA 1
ATOM 1214 C C . GLU A 1 153 ? 5.733 2.012 -10.363 1.00 85.75 153 GLU A C 1
ATOM 1216 O O . GLU A 1 153 ? 6.179 2.523 -9.326 1.00 85.75 153 GLU A O 1
ATOM 1221 N N . ASN A 1 154 ? 4.913 2.647 -11.190 1.00 84.88 154 ASN A N 1
ATOM 1222 C CA . ASN A 1 154 ? 4.342 3.963 -10.970 1.00 84.88 154 ASN A CA 1
ATOM 1223 C C . ASN A 1 154 ? 2.836 3.838 -10.701 1.00 84.88 154 ASN A C 1
ATOM 1225 O O . ASN A 1 154 ? 1.997 3.919 -11.598 1.00 84.88 154 ASN A O 1
ATOM 1229 N N . TYR A 1 155 ? 2.499 3.671 -9.423 1.00 81.69 155 TYR A N 1
ATOM 1230 C CA . TYR A 1 155 ? 1.118 3.542 -8.956 1.00 81.69 155 TYR A CA 1
ATOM 1231 C C . TYR A 1 155 ? 0.284 4.823 -9.115 1.00 81.69 155 TYR A C 1
ATOM 1233 O O . TYR A 1 155 ? -0.940 4.737 -9.100 1.00 81.69 155 TYR A O 1
ATOM 1241 N N . GLU A 1 156 ? 0.912 5.993 -9.276 1.00 78.75 156 GLU A N 1
ATOM 1242 C CA . GLU A 1 156 ? 0.196 7.257 -9.509 1.00 78.75 156 GLU A CA 1
ATOM 1243 C C . GLU A 1 156 ? -0.345 7.333 -10.938 1.00 78.75 156 GLU A C 1
ATOM 1245 O O . GLU A 1 156 ? -1.483 7.751 -11.150 1.00 78.75 156 GLU A O 1
ATOM 1250 N N . THR A 1 157 ? 0.452 6.901 -11.920 1.00 81.19 157 THR A N 1
ATOM 1251 C CA . THR A 1 157 ? 0.077 6.927 -13.343 1.00 81.19 157 THR A CA 1
ATOM 1252 C C . THR A 1 157 ? -0.388 5.580 -13.876 1.00 81.19 157 THR A C 1
ATOM 1254 O O . THR A 1 157 ? -0.726 5.490 -15.053 1.00 81.19 157 THR A O 1
ATOM 1257 N N . THR A 1 158 ? -0.418 4.532 -13.047 1.00 82.19 158 THR A N 1
ATOM 1258 C CA . THR A 1 158 ? -0.748 3.151 -13.445 1.00 82.19 158 THR A CA 1
ATOM 1259 C C . THR A 1 158 ? 0.202 2.567 -14.509 1.00 82.19 158 THR A C 1
ATOM 1261 O O . THR A 1 158 ? -0.188 1.729 -15.323 1.00 82.19 158 THR A O 1
ATOM 1264 N N . ASP A 1 159 ? 1.459 3.011 -14.511 1.00 87.19 159 ASP A N 1
ATOM 1265 C CA . ASP A 1 159 ? 2.493 2.636 -15.490 1.00 87.19 159 ASP A CA 1
ATOM 1266 C C . ASP A 1 159 ? 3.764 2.154 -14.769 1.00 87.19 159 ASP A C 1
ATOM 1268 O O . ASP A 1 159 ? 3.751 1.962 -13.555 1.00 87.19 159 ASP A O 1
ATOM 1272 N N . PHE A 1 160 ? 4.871 1.978 -15.480 1.00 89.94 160 PHE A N 1
ATOM 1273 C CA . PHE A 1 160 ? 6.192 1.737 -14.912 1.00 89.94 160 PHE A CA 1
ATOM 1274 C C . PHE A 1 160 ? 7.243 2.630 -15.576 1.00 89.94 160 PHE A C 1
ATOM 1276 O O . PHE A 1 160 ? 7.026 3.218 -16.633 1.00 89.94 160 PHE A O 1
ATOM 1283 N N . TYR A 1 161 ? 8.416 2.729 -14.960 1.00 92.38 161 TYR A N 1
ATOM 1284 C CA . TYR A 1 161 ? 9.589 3.312 -15.600 1.00 92.38 161 TYR A CA 1
ATOM 1285 C C . TYR A 1 161 ? 10.848 2.524 -15.254 1.00 92.38 161 TYR A C 1
ATOM 1287 O O . TYR A 1 161 ? 10.923 1.844 -14.227 1.00 92.38 161 TYR A O 1
ATOM 1295 N N . CYS A 1 162 ? 11.849 2.617 -16.125 1.00 94.19 162 CYS A N 1
ATOM 1296 C CA . CYS A 1 162 ? 13.124 1.941 -15.948 1.00 94.19 162 CYS A CA 1
ATOM 1297 C C . CYS A 1 162 ? 14.211 2.916 -15.502 1.00 94.19 162 CYS A C 1
ATOM 1299 O O . CYS A 1 162 ? 14.369 4.002 -16.057 1.00 94.19 162 CYS A O 1
ATOM 1301 N N . VAL A 1 163 ? 15.002 2.499 -14.515 1.00 94.44 163 VAL A N 1
ATOM 1302 C CA . VAL A 1 163 ? 16.261 3.159 -14.158 1.00 94.44 163 VAL A CA 1
ATOM 1303 C C . VAL A 1 163 ? 17.403 2.336 -14.734 1.00 94.44 163 VAL A C 1
ATOM 1305 O O . VAL A 1 163 ? 17.684 1.227 -14.272 1.00 94.44 163 VAL A O 1
ATOM 1308 N N . CYS A 1 164 ? 18.060 2.871 -15.760 1.00 93.62 164 CYS A N 1
ATOM 1309 C CA . CYS A 1 164 ? 19.146 2.173 -16.438 1.00 93.62 164 CYS A CA 1
ATOM 1310 C C . CYS A 1 164 ? 20.376 2.087 -15.536 1.00 93.62 164 CYS A C 1
ATOM 1312 O O . CYS A 1 164 ? 20.858 3.093 -15.016 1.00 93.62 164 CYS A O 1
ATOM 1314 N N . LYS A 1 165 ? 20.901 0.871 -15.361 1.00 93.00 165 LYS A N 1
ATOM 1315 C CA . LYS A 1 165 ? 22.050 0.606 -14.484 1.00 93.00 165 LYS A CA 1
ATOM 1316 C C . LYS A 1 165 ? 23.344 1.239 -15.006 1.00 93.00 165 LYS A C 1
ATOM 1318 O O . LYS A 1 165 ? 24.200 1.631 -14.219 1.00 93.00 165 LYS A O 1
ATOM 1323 N N . GLN A 1 166 ? 23.481 1.340 -16.328 1.00 89.81 166 GLN A N 1
ATOM 1324 C CA . GLN A 1 166 ? 24.628 1.941 -17.010 1.00 89.81 166 GLN A CA 1
ATOM 1325 C C . GLN A 1 166 ? 24.138 3.048 -17.956 1.00 89.81 166 GLN A C 1
ATOM 1327 O O . GLN A 1 166 ? 24.130 2.846 -19.166 1.00 89.81 166 GLN A O 1
ATOM 1332 N N . PRO A 1 167 ? 23.733 4.220 -17.437 1.00 87.12 167 PRO A N 1
ATOM 1333 C CA . PRO A 1 167 ? 23.071 5.260 -18.234 1.00 87.12 167 PRO A CA 1
ATOM 1334 C C . PRO A 1 167 ? 23.964 5.880 -19.323 1.00 87.12 167 PRO A C 1
ATOM 1336 O O . PRO A 1 167 ? 23.462 6.496 -20.252 1.00 87.12 167 PRO A O 1
ATOM 1339 N N . MET A 1 168 ? 25.290 5.712 -19.232 1.00 84.12 168 MET A N 1
ATOM 1340 C CA . MET A 1 168 ? 26.230 6.138 -20.282 1.00 84.12 168 MET A CA 1
ATOM 1341 C C . MET A 1 168 ? 26.261 5.180 -21.485 1.00 84.12 168 MET A C 1
ATOM 1343 O O . MET A 1 168 ? 26.764 5.548 -22.542 1.00 84.12 168 MET A O 1
ATOM 1347 N N . ILE A 1 169 ? 25.767 3.950 -21.312 1.00 87.88 169 ILE A N 1
ATOM 1348 C CA . ILE A 1 169 ? 25.831 2.868 -22.303 1.00 87.88 169 ILE A CA 1
ATOM 1349 C C . ILE A 1 169 ? 24.432 2.473 -22.770 1.00 87.88 169 ILE A C 1
ATOM 1351 O O . ILE A 1 169 ? 24.270 2.156 -23.937 1.00 87.88 169 ILE A O 1
ATOM 1355 N N . TYR A 1 170 ? 23.427 2.517 -21.895 1.00 92.06 170 TYR A N 1
ATOM 1356 C CA . TYR A 1 170 ? 22.049 2.159 -22.212 1.00 92.06 170 TYR A CA 1
ATOM 1357 C C . TYR A 1 170 ? 21.089 3.275 -21.810 1.00 92.06 170 TYR A C 1
ATOM 1359 O O . TYR A 1 170 ? 21.160 3.789 -20.691 1.00 92.06 170 TYR A O 1
ATOM 1367 N N . TYR A 1 171 ? 20.179 3.621 -22.715 1.00 91.81 171 TYR A N 1
ATOM 1368 C CA . TYR A 1 171 ? 19.152 4.643 -22.530 1.00 91.81 171 TYR A CA 1
ATOM 1369 C C . TYR A 1 171 ? 17.853 4.246 -23.250 1.00 91.81 171 TYR A C 1
ATOM 1371 O O . TYR A 1 171 ? 17.731 3.142 -23.778 1.00 91.81 171 TYR A O 1
ATOM 1379 N N . GLY A 1 172 ? 16.863 5.136 -23.231 1.00 93.50 172 GLY A N 1
ATOM 1380 C CA . GLY A 1 172 ? 15.505 4.856 -23.698 1.00 93.50 172 GLY A CA 1
ATOM 1381 C C . GLY A 1 172 ? 14.557 4.486 -22.548 1.00 93.50 172 GLY A C 1
ATOM 1382 O O . GLY A 1 172 ? 15.018 4.233 -21.430 1.00 93.50 172 GLY A O 1
ATOM 1383 N N . PRO A 1 173 ? 13.232 4.490 -22.782 1.00 94.62 173 PRO A N 1
ATOM 1384 C CA . PRO A 1 173 ? 12.226 4.246 -21.744 1.00 94.62 173 PRO A CA 1
ATOM 1385 C C . PRO A 1 173 ? 12.367 2.899 -21.028 1.00 94.62 173 PRO A C 1
ATOM 1387 O O . PRO A 1 173 ? 11.995 2.784 -19.859 1.00 94.62 173 PRO A O 1
ATOM 1390 N N . ARG A 1 174 ? 12.908 1.888 -21.715 1.00 96.19 174 ARG A N 1
ATOM 1391 C CA . ARG A 1 174 ? 13.113 0.528 -21.208 1.00 96.19 174 ARG A CA 1
ATOM 1392 C C . ARG A 1 174 ? 14.589 0.135 -21.154 1.00 96.19 174 ARG A C 1
ATOM 1394 O O . ARG A 1 174 ? 14.883 -1.039 -20.962 1.00 96.19 174 ARG A O 1
ATOM 1401 N N . CYS A 1 175 ? 15.512 1.094 -21.260 1.00 96.31 175 CYS A N 1
ATOM 1402 C CA . CYS A 1 175 ? 16.958 0.848 -21.343 1.00 96.31 175 CYS A CA 1
ATOM 1403 C C . CYS A 1 175 ? 17.364 -0.032 -22.534 1.00 96.31 175 CYS A C 1
ATOM 1405 O O . CYS A 1 175 ? 18.368 -0.738 -22.479 1.00 96.31 175 CYS A O 1
ATOM 1407 N N . GLU A 1 176 ? 16.568 -0.014 -23.595 1.00 94.94 176 GLU A N 1
ATOM 1408 C CA . GLU A 1 176 ? 16.693 -0.861 -24.775 1.00 94.94 176 GLU A CA 1
ATOM 1409 C C . GLU A 1 176 ? 17.703 -0.324 -25.798 1.00 94.94 176 GLU A C 1
ATOM 1411 O O . GLU A 1 176 ? 18.171 -1.072 -26.653 1.00 94.94 176 GLU A O 1
ATOM 1416 N N . ILE A 1 177 ? 18.060 0.962 -25.714 1.00 92.69 177 ILE A N 1
ATOM 1417 C CA . ILE A 1 177 ? 18.919 1.623 -26.697 1.00 92.69 177 ILE A CA 1
ATOM 1418 C C . ILE A 1 177 ? 20.362 1.635 -26.198 1.00 92.69 177 ILE A C 1
ATOM 1420 O O . ILE A 1 177 ? 20.668 2.257 -25.182 1.00 92.69 177 ILE A O 1
ATOM 1424 N N . GLY A 1 178 ? 21.261 0.980 -26.934 1.00 88.81 178 GLY A N 1
ATOM 1425 C CA . GLY A 1 178 ? 22.703 1.025 -26.693 1.00 88.81 178 GLY A CA 1
ATOM 1426 C C . GLY A 1 178 ? 23.376 2.263 -27.301 1.00 88.81 178 GLY A C 1
ATOM 1427 O O . GLY A 1 178 ? 23.088 2.659 -28.430 1.00 88.81 178 GLY A O 1
ATOM 1428 N N . CYS A 1 179 ? 24.310 2.866 -26.571 1.00 82.12 179 CYS A N 1
ATOM 1429 C CA . CYS A 1 179 ? 25.226 3.886 -27.070 1.00 82.12 179 CYS A CA 1
ATOM 1430 C C . CYS A 1 179 ? 26.396 3.242 -27.815 1.00 82.12 179 CYS A C 1
ATOM 1432 O O . CYS A 1 179 ? 26.977 2.249 -27.373 1.00 82.12 179 CYS A O 1
ATOM 1434 N N . VAL A 1 180 ? 26.814 3.879 -28.907 1.00 72.75 180 VAL A N 1
ATOM 1435 C CA . VAL A 1 180 ? 28.078 3.556 -29.570 1.00 72.75 180 VAL A CA 1
ATOM 1436 C C . VAL A 1 180 ? 29.210 4.190 -28.769 1.00 72.75 180 VAL A C 1
ATOM 1438 O O . VAL A 1 180 ? 29.293 5.412 -28.655 1.00 72.75 180 VAL A O 1
ATOM 1441 N N . ILE A 1 181 ? 30.088 3.362 -28.208 1.00 68.44 181 ILE A N 1
ATOM 1442 C CA . ILE A 1 181 ? 31.278 3.837 -27.500 1.00 68.44 181 ILE A CA 1
ATOM 1443 C C . ILE A 1 181 ? 32.418 3.962 -28.510 1.00 68.44 181 ILE A C 1
ATOM 1445 O O . ILE A 1 181 ? 32.827 2.975 -29.119 1.00 68.44 181 ILE A O 1
ATOM 1449 N N . LEU A 1 182 ? 32.945 5.176 -28.666 1.00 66.50 182 LEU A N 1
ATOM 1450 C CA . LEU A 1 182 ? 34.162 5.435 -29.431 1.00 66.50 182 LEU A CA 1
ATOM 1451 C C . LEU A 1 182 ? 35.352 5.456 -28.473 1.00 66.50 182 LEU A C 1
ATOM 1453 O O . LEU A 1 182 ? 35.405 6.278 -27.558 1.00 66.50 182 LEU A O 1
ATOM 1457 N N . VAL A 1 183 ? 36.303 4.549 -28.679 1.00 64.56 183 VAL A N 1
ATOM 1458 C CA . VAL A 1 183 ? 37.543 4.494 -27.898 1.00 64.56 183 VAL A CA 1
ATOM 1459 C C . VAL A 1 183 ? 38.682 5.011 -28.767 1.00 64.56 183 VAL A C 1
ATOM 1461 O O . VAL A 1 183 ? 38.975 4.434 -29.812 1.00 64.56 183 VAL A O 1
ATOM 1464 N N . PHE A 1 184 ? 39.327 6.098 -28.337 1.00 65.75 184 PHE A N 1
ATOM 1465 C CA . PHE A 1 184 ? 40.471 6.673 -29.040 1.00 65.75 184 PHE A CA 1
ATOM 1466 C C . PHE A 1 184 ? 41.778 6.124 -28.458 1.00 65.75 184 PHE A C 1
ATOM 1468 O O . PHE A 1 184 ? 42.108 6.396 -27.304 1.00 65.75 184 PHE A O 1
ATOM 1475 N N . TYR A 1 185 ? 42.531 5.367 -29.258 1.00 59.12 185 TYR A N 1
ATOM 1476 C CA . TYR A 1 185 ? 43.888 4.937 -28.918 1.00 59.12 185 TYR A CA 1
ATOM 1477 C C . TYR A 1 185 ? 44.895 5.852 -29.632 1.00 59.12 185 TYR A C 1
ATOM 1479 O O . TYR A 1 185 ? 45.217 5.633 -30.794 1.00 59.12 185 TYR A O 1
ATOM 1487 N N . ASN A 1 186 ? 45.405 6.852 -28.904 1.00 55.38 186 ASN A N 1
ATOM 1488 C CA . ASN A 1 186 ? 46.458 7.803 -29.299 1.00 55.38 186 ASN A CA 1
ATOM 1489 C C . ASN A 1 186 ? 46.102 8.829 -30.396 1.00 55.38 186 ASN A C 1
ATOM 1491 O O . ASN A 1 186 ? 45.139 8.689 -31.136 1.00 55.38 186 ASN A O 1
ATOM 1495 N N . VAL A 1 187 ? 46.908 9.898 -30.455 1.00 58.03 187 VAL A N 1
ATOM 1496 C CA . VAL A 1 187 ? 46.700 11.176 -31.180 1.00 58.03 187 VAL A CA 1
ATOM 1497 C C . VAL A 1 187 ? 46.660 11.050 -32.721 1.00 58.03 187 VAL A C 1
ATOM 1499 O O . VAL A 1 187 ? 46.561 12.050 -33.423 1.00 58.03 187 VAL A O 1
ATOM 1502 N N . GLU A 1 188 ? 46.685 9.829 -33.260 1.00 59.50 188 GLU A N 1
ATOM 1503 C CA . GLU A 1 188 ? 46.635 9.508 -34.694 1.00 59.50 188 GLU A CA 1
ATOM 1504 C C . GLU A 1 188 ? 45.548 8.448 -34.959 1.00 59.50 188 GLU A C 1
ATOM 1506 O O . GLU A 1 188 ? 45.815 7.313 -35.346 1.00 59.50 188 GLU A O 1
ATOM 1511 N N . THR A 1 189 ? 44.293 8.765 -34.641 1.00 56.09 189 THR A N 1
ATOM 1512 C CA . THR A 1 189 ? 43.235 7.743 -34.549 1.00 56.09 189 THR A CA 1
ATOM 1513 C C . THR A 1 189 ? 42.515 7.430 -35.863 1.00 56.09 189 THR A C 1
ATOM 1515 O O . THR A 1 189 ? 41.845 8.286 -36.440 1.00 56.09 189 THR A O 1
ATOM 1518 N N . LEU A 1 190 ? 42.543 6.149 -36.249 1.00 51.41 190 LEU A N 1
ATOM 1519 C CA . LEU A 1 190 ? 41.534 5.495 -37.088 1.00 51.41 190 LEU A CA 1
ATOM 1520 C C . LEU A 1 190 ? 40.294 5.158 -36.237 1.00 51.41 190 LEU A C 1
ATOM 1522 O O . LEU A 1 190 ? 40.410 4.598 -35.147 1.00 51.41 190 LEU A O 1
ATOM 1526 N N . LEU A 1 191 ? 39.104 5.493 -36.745 1.00 51.78 191 LEU A N 1
ATOM 1527 C CA . LEU A 1 191 ? 37.806 5.157 -36.149 1.00 51.78 191 LEU A CA 1
ATOM 1528 C C . LEU A 1 191 ? 37.473 3.680 -36.402 1.00 51.78 191 LEU A C 1
ATOM 1530 O O . LEU A 1 191 ? 37.159 3.304 -37.529 1.00 51.78 191 LEU A O 1
ATOM 1534 N N . PHE A 1 192 ? 37.480 2.855 -35.355 1.00 50.84 192 PHE A N 1
ATOM 1535 C CA . PHE A 1 192 ? 36.887 1.516 -35.398 1.00 50.84 192 PHE A CA 1
ATOM 1536 C C . PHE A 1 192 ? 35.519 1.555 -34.713 1.00 50.84 192 PHE A C 1
ATOM 1538 O O . PHE A 1 192 ? 35.430 1.854 -33.523 1.00 50.84 192 PHE A O 1
ATOM 1545 N N . TRP A 1 193 ? 34.451 1.249 -35.454 1.00 52.78 193 TRP A N 1
ATOM 1546 C CA . TRP A 1 193 ? 33.122 1.001 -34.893 1.00 52.78 193 TRP A CA 1
ATOM 1547 C C . TRP A 1 193 ? 32.809 -0.492 -34.995 1.00 52.78 193 TRP A C 1
ATOM 1549 O O . TRP A 1 193 ? 33.107 -1.136 -36.001 1.00 52.78 193 TRP A O 1
ATOM 1559 N N . ARG A 1 194 ? 32.191 -1.052 -33.953 1.00 45.44 194 ARG A N 1
ATOM 1560 C CA . ARG A 1 194 ? 31.573 -2.378 -33.999 1.00 45.44 194 ARG A CA 1
ATOM 1561 C C . ARG A 1 194 ? 30.110 -2.201 -33.630 1.00 45.44 194 ARG A C 1
ATOM 1563 O O . ARG A 1 194 ? 29.812 -1.744 -32.530 1.00 45.44 194 ARG A O 1
ATOM 1570 N N . VAL A 1 195 ? 29.218 -2.532 -34.557 1.00 46.38 195 VAL A N 1
ATOM 1571 C CA . VAL A 1 195 ? 27.800 -2.709 -34.238 1.00 46.38 195 VAL A CA 1
ATOM 1572 C C . VAL A 1 195 ? 27.721 -3.967 -33.375 1.00 46.38 195 VAL A C 1
ATOM 1574 O O . VAL A 1 195 ? 28.220 -5.018 -33.780 1.00 46.38 195 VAL A O 1
ATOM 1577 N N . LEU A 1 196 ? 27.218 -3.837 -32.150 1.00 48.59 196 LEU A N 1
ATOM 1578 C CA . LEU A 1 196 ? 26.861 -4.998 -31.343 1.00 48.59 196 LEU A CA 1
ATOM 1579 C C . LEU A 1 196 ? 25.498 -5.465 -31.866 1.00 48.59 196 LEU A C 1
ATOM 1581 O O . LEU A 1 196 ? 24.513 -4.755 -31.681 1.00 48.59 196 LEU A O 1
ATOM 1585 N N . GLU A 1 197 ? 25.500 -6.571 -32.616 1.00 45.78 197 GLU A N 1
ATOM 1586 C CA . GLU A 1 197 ? 24.294 -7.349 -32.944 1.00 45.78 197 GLU A CA 1
ATOM 1587 C C . GLU A 1 197 ? 23.769 -8.076 -31.703 1.00 45.78 197 GLU A C 1
ATOM 1589 O O . GLU A 1 197 ? 24.612 -8.579 -30.918 1.00 45.78 197 GLU A O 1
#

pLDDT: mean 78.24, std 15.66, range [29.25, 96.31]

Organism: NCBI:txid241478